Protein AF-Q50FW0-F1 (afdb_monomer_lite)

Foldseek 3Di:
DQQAAQEAQAQWFPVFSLLQQLQSQVCCVVQPHSLRAAYEYQLAWADDPPDTDGPVRQDDPPDGNPTGPSHDPLQWADPVLCVRHYDYPPVPGHPCLLVDPPRDDPPQEDELVVVWADAEPVVVNVSSVSGRYYHTTNDQVCRRYPPPDDSVVSVVSSVVSVVVGHTDPVVVVVVVVVVVVVVPDDDDDDDDDDPPND

Secondary structure (DSSP, 8-state):
----EEEE---S-HHHHHHHHHHHHHHHHHHS-GGGEEE----SEEEETTEEEETTB-EETTEE--------GGGTB-HHHHHHHB---TT---GGGGT-TT----TTEEEHHHH-SSEEHHHHHHHHHH-SEEEE-SS-HHHHEETS--HHHHHHHHHHHHTT--B-HHHHHHHHHHHHHHHTS-S-------TT--

Sequence (198 aa):
MKEKLFISVRDDGVATRLLSILNAMYLADKFYDIRNMRFFWNDEIVLFGNYYINNNSRKFENCNIIGQSVGKVESIFSSNFIKKHYLENKYLYTTNMAYDKNASYPSHTLDLLRMGFNKNYAYLLEQVLNNKYIYVHQHDLSLQFHGIESNNQYKNKLKEMWSYIDFNQCLKQQILNANQKSNNLDKFIIVHVRSGDI

Structure (mmCIF, N/CA/C/O backbone):
data_AF-Q50FW0-F1
#
_entry.id   AF-Q50FW0-F1
#
loop_
_atom_site.group_PDB
_atom_site.id
_atom_site.type_symbol
_atom_site.label_atom_id
_atom_site.label_alt_id
_atom_site.label_comp_id
_atom_site.label_asym_id
_atom_site.label_entity_id
_atom_site.label_seq_id
_atom_site.pdbx_PDB_ins_code
_atom_site.Cartn_x
_atom_site.Cartn_y
_atom_site.Cartn_z
_atom_site.occupancy
_atom_site.B_iso_or_equiv
_atom_site.auth_seq_id
_atom_site.auth_comp_id
_atom_site.auth_asym_id
_atom_site.auth_atom_id
_atom_site.pdbx_PDB_model_num
ATOM 1 N N . MET A 1 1 ? 24.217 3.079 -0.406 1.00 42.88 1 MET A N 1
ATOM 2 C CA . MET A 1 1 ? 23.284 2.239 -1.194 1.00 42.88 1 MET A CA 1
ATOM 3 C C . MET A 1 1 ? 22.354 3.150 -1.977 1.00 42.88 1 MET A C 1
ATOM 5 O O . MET A 1 1 ? 21.930 4.153 -1.418 1.00 42.88 1 MET A O 1
ATOM 9 N N . LYS A 1 2 ? 22.071 2.851 -3.253 1.00 51.53 2 LYS A N 1
ATOM 10 C CA . LYS A 1 2 ? 21.064 3.596 -4.029 1.00 51.53 2 LYS A CA 1
ATOM 11 C C . LYS A 1 2 ? 19.692 3.395 -3.367 1.00 51.53 2 LYS A C 1
ATOM 13 O O . LYS A 1 2 ? 19.337 2.266 -3.052 1.00 51.53 2 LYS A O 1
ATOM 18 N N . GLU A 1 3 ? 18.960 4.478 -3.125 1.00 83.00 3 GLU A N 1
ATOM 19 C CA . GLU A 1 3 ? 17.647 4.462 -2.463 1.00 83.00 3 GLU A CA 1
ATOM 20 C C . GLU A 1 3 ? 16.639 3.623 -3.271 1.00 83.00 3 GLU A C 1
ATOM 22 O O . GLU A 1 3 ? 16.257 4.032 -4.364 1.00 83.00 3 GLU A O 1
ATOM 27 N N . LYS A 1 4 ? 16.244 2.443 -2.772 1.00 93.88 4 LYS A N 1
ATOM 28 C CA . LYS A 1 4 ? 15.176 1.607 -3.350 1.00 93.88 4 LYS A CA 1
ATOM 29 C C . LYS A 1 4 ? 13.861 1.947 -2.659 1.00 93.88 4 LYS A C 1
ATOM 31 O O . LYS A 1 4 ? 13.832 1.941 -1.434 1.00 93.88 4 LYS A O 1
ATOM 36 N N . LEU A 1 5 ? 12.801 2.245 -3.401 1.00 96.00 5 LEU A N 1
ATOM 37 C CA . LEU A 1 5 ? 11.508 2.634 -2.832 1.00 96.00 5 LEU A CA 1
ATOM 38 C C . LEU A 1 5 ? 10.402 1.693 -3.293 1.00 96.00 5 LEU A C 1
ATOM 40 O O . LEU A 1 5 ? 10.326 1.355 -4.473 1.00 96.00 5 LEU A O 1
ATOM 44 N N . PHE A 1 6 ? 9.520 1.339 -2.363 1.00 97.69 6 PHE A N 1
ATOM 45 C CA . PHE A 1 6 ? 8.299 0.583 -2.629 1.00 97.69 6 PHE A CA 1
ATOM 46 C C . PHE A 1 6 ? 7.130 1.540 -2.457 1.00 97.69 6 PHE A C 1
ATOM 48 O O . PHE A 1 6 ? 6.880 2.024 -1.355 1.00 97.69 6 PHE A O 1
ATOM 55 N N . ILE A 1 7 ? 6.478 1.884 -3.558 1.00 96.31 7 ILE A N 1
ATOM 56 C CA . ILE A 1 7 ? 5.570 3.020 -3.640 1.00 96.31 7 ILE A CA 1
ATOM 57 C C . ILE A 1 7 ? 4.169 2.486 -3.902 1.00 96.31 7 ILE A C 1
ATOM 59 O O . ILE A 1 7 ? 3.924 1.873 -4.935 1.00 96.31 7 ILE A O 1
ATOM 63 N N . SER A 1 8 ? 3.245 2.719 -2.977 1.00 95.38 8 SER A N 1
ATOM 64 C CA . SER A 1 8 ? 1.821 2.504 -3.234 1.00 95.38 8 SER A CA 1
ATOM 65 C C . SER A 1 8 ? 1.313 3.567 -4.202 1.00 95.38 8 SER A C 1
ATOM 67 O O . SER A 1 8 ? 1.436 4.760 -3.911 1.00 95.38 8 SER A O 1
ATOM 69 N N . VAL A 1 9 ? 0.722 3.142 -5.320 1.00 91.44 9 VAL A N 1
ATOM 70 C CA . VAL A 1 9 ? 0.364 4.047 -6.425 1.00 91.44 9 VAL A CA 1
ATOM 71 C C . VAL A 1 9 ? -1.128 4.065 -6.788 1.00 91.44 9 VAL A C 1
ATOM 73 O O . VAL A 1 9 ? -1.509 4.501 -7.867 1.00 91.44 9 VAL A O 1
ATOM 76 N N . ARG A 1 10 ? -2.006 3.628 -5.882 1.00 87.06 10 ARG A N 1
ATOM 77 C CA . ARG A 1 10 ? -3.462 3.662 -6.099 1.00 87.06 10 ARG A CA 1
ATOM 78 C C . ARG A 1 10 ? -4.078 5.034 -5.847 1.00 87.06 10 ARG A C 1
ATOM 80 O O . ARG A 1 10 ? -3.763 5.692 -4.859 1.00 87.06 10 ARG A O 1
ATOM 87 N N . ASP A 1 11 ? -5.031 5.401 -6.697 1.00 80.19 11 ASP A N 1
ATOM 88 C CA . ASP A 1 11 ? -5.805 6.646 -6.624 1.00 80.19 11 ASP A CA 1
ATOM 89 C C . ASP A 1 11 ? -7.330 6.425 -6.541 1.00 80.19 11 ASP A C 1
ATOM 91 O O . ASP A 1 11 ? -8.083 7.390 -6.518 1.00 80.19 11 ASP A O 1
ATOM 95 N N . ASP A 1 12 ? -7.819 5.193 -6.390 1.00 74.06 12 ASP A N 1
ATOM 96 C CA . ASP A 1 12 ? -9.250 4.886 -6.257 1.00 74.06 12 ASP A CA 1
ATOM 97 C C . ASP A 1 12 ? -9.747 4.968 -4.792 1.00 74.06 12 ASP A C 1
ATOM 99 O O . ASP A 1 12 ? -9.368 5.884 -4.063 1.00 74.06 12 ASP A O 1
ATOM 103 N N . GLY A 1 13 ? -10.653 4.098 -4.332 1.00 78.62 13 GLY A N 1
ATOM 104 C CA . GLY A 1 13 ? -11.241 4.202 -2.984 1.00 78.62 13 GLY A CA 1
ATOM 105 C C . GLY A 1 13 ? -10.235 4.029 -1.828 1.00 78.62 13 GLY A C 1
ATOM 106 O O . GLY A 1 13 ? -9.209 3.373 -1.968 1.00 78.62 13 GLY A O 1
ATOM 107 N N . VAL A 1 14 ? -10.538 4.553 -0.628 1.00 84.31 14 VAL A N 1
ATOM 108 C CA . VAL A 1 14 ? -9.651 4.434 0.557 1.00 84.31 14 VAL A CA 1
ATOM 109 C C . VAL A 1 14 ? -9.250 2.980 0.821 1.00 84.31 14 VAL A C 1
ATOM 111 O O . VAL A 1 14 ? -8.092 2.720 1.131 1.00 84.31 14 VAL A O 1
ATOM 114 N N . ALA A 1 15 ? -10.169 2.022 0.681 1.00 85.25 15 ALA A N 1
ATOM 115 C CA . ALA A 1 15 ? -9.882 0.616 0.966 1.00 85.25 15 ALA A CA 1
ATOM 116 C C . ALA A 1 15 ? -8.780 0.038 0.061 1.00 85.25 15 ALA A C 1
ATOM 118 O O . ALA A 1 15 ? -7.868 -0.629 0.543 1.00 85.25 15 ALA A O 1
ATOM 119 N N . THR A 1 16 ? -8.839 0.306 -1.242 1.00 87.12 16 THR A N 1
ATOM 120 C CA . THR A 1 16 ? -7.843 -0.166 -2.214 1.00 87.12 16 THR A CA 1
ATOM 121 C C . THR A 1 16 ? -6.525 0.587 -2.066 1.00 87.12 16 THR A C 1
ATOM 123 O O . THR A 1 16 ? -5.467 -0.039 -2.129 1.00 87.12 16 THR A O 1
ATOM 126 N N . ARG A 1 17 ? -6.566 1.893 -1.764 1.00 90.00 17 ARG A N 1
ATOM 127 C CA . ARG A 1 17 ? -5.370 2.672 -1.401 1.00 90.00 17 ARG A CA 1
ATOM 128 C C . ARG A 1 17 ? -4.666 2.089 -0.174 1.00 90.00 17 ARG A C 1
ATOM 130 O O . ARG A 1 17 ? -3.458 1.878 -0.208 1.00 90.00 17 ARG A O 1
ATOM 137 N N . LEU A 1 18 ? -5.409 1.768 0.887 1.00 94.06 18 LEU A N 1
ATOM 138 C CA . LEU A 1 18 ? -4.848 1.173 2.104 1.00 94.06 18 LEU A CA 1
ATOM 139 C C . LEU A 1 18 ? -4.294 -0.236 1.861 1.00 94.06 18 LEU A C 1
ATOM 141 O O . LEU A 1 18 ? -3.204 -0.535 2.338 1.00 94.06 18 LEU A O 1
ATOM 145 N N . LEU A 1 19 ? -4.980 -1.080 1.083 1.00 94.75 19 LEU A N 1
ATOM 146 C CA . LEU A 1 19 ? -4.444 -2.390 0.683 1.00 94.75 19 LEU A CA 1
ATOM 147 C C . LEU A 1 19 ? -3.134 -2.256 -0.103 1.00 94.75 19 LEU A C 1
ATOM 149 O O . LEU A 1 19 ? -2.178 -2.981 0.152 1.00 94.75 19 LEU A O 1
ATOM 153 N N . SER A 1 20 ? -3.063 -1.290 -1.015 1.00 95.75 20 SER A N 1
ATOM 154 C CA . SER A 1 20 ? -1.843 -0.982 -1.760 1.00 95.75 20 SER A CA 1
ATOM 155 C C . SER A 1 20 ? -0.702 -0.502 -0.848 1.00 95.75 20 SER A C 1
ATOM 157 O O . SER A 1 20 ? 0.440 -0.929 -1.017 1.00 95.75 20 SER A O 1
ATOM 159 N N . ILE A 1 21 ? -0.996 0.314 0.173 1.00 97.56 21 ILE A N 1
ATOM 160 C CA . ILE A 1 21 ? -0.019 0.716 1.202 1.00 97.56 21 ILE A CA 1
ATOM 161 C C . ILE A 1 21 ? 0.485 -0.501 1.983 1.00 97.56 21 ILE A C 1
ATOM 163 O O . ILE A 1 21 ? 1.693 -0.646 2.157 1.00 97.56 21 ILE A O 1
ATOM 167 N N . LEU A 1 22 ? -0.408 -1.397 2.410 1.00 98.25 22 LEU A N 1
ATOM 168 C CA . LEU A 1 22 ? -0.030 -2.629 3.108 1.00 98.25 22 LEU A CA 1
ATOM 169 C C . LEU A 1 22 ? 0.870 -3.519 2.244 1.00 98.25 22 LEU A C 1
ATOM 171 O O . LEU A 1 22 ? 1.860 -4.056 2.736 1.00 98.25 22 LEU A O 1
ATOM 175 N N . ASN A 1 23 ? 0.582 -3.619 0.949 1.00 97.94 23 ASN A N 1
ATOM 176 C CA . ASN A 1 23 ? 1.429 -4.338 0.002 1.00 97.94 23 ASN A CA 1
ATOM 177 C C . ASN A 1 23 ? 2.803 -3.688 -0.161 1.00 97.94 23 ASN A C 1
ATOM 179 O O . ASN A 1 23 ? 3.813 -4.390 -0.203 1.00 97.94 23 ASN A O 1
ATOM 183 N N . ALA A 1 24 ? 2.864 -2.357 -0.222 1.00 98.31 24 ALA A N 1
ATOM 184 C CA . ALA A 1 24 ? 4.128 -1.637 -0.297 1.00 98.31 24 ALA A CA 1
ATOM 185 C C . ALA A 1 24 ? 4.957 -1.818 0.984 1.00 98.31 24 ALA A C 1
ATOM 187 O O . ALA A 1 24 ? 6.162 -2.039 0.892 1.00 98.31 24 ALA A O 1
ATOM 188 N N . MET A 1 25 ? 4.321 -1.795 2.163 1.00 98.50 25 MET A N 1
ATOM 189 C CA . MET A 1 25 ? 4.967 -2.117 3.443 1.00 98.50 25 MET A CA 1
ATOM 190 C C . MET A 1 25 ? 5.507 -3.546 3.446 1.00 98.50 25 MET A C 1
ATOM 192 O O . MET A 1 25 ? 6.672 -3.749 3.766 1.00 98.50 25 MET A O 1
ATOM 196 N N . TYR A 1 26 ? 4.683 -4.515 3.041 1.00 98.12 26 TYR A N 1
ATOM 197 C CA . TYR A 1 26 ? 5.056 -5.926 2.983 1.00 98.12 26 TYR A CA 1
ATOM 198 C C . TYR A 1 26 ? 6.274 -6.166 2.083 1.00 98.12 26 TYR A C 1
ATOM 200 O O . TYR A 1 26 ? 7.231 -6.812 2.497 1.00 98.12 26 TYR A O 1
ATOM 208 N N . LEU A 1 27 ? 6.270 -5.625 0.862 1.00 97.81 27 LEU A N 1
ATOM 209 C CA . LEU A 1 27 ? 7.390 -5.793 -0.066 1.00 97.81 27 LEU A CA 1
ATOM 210 C C . LEU A 1 27 ? 8.648 -5.059 0.415 1.00 97.81 27 LEU A C 1
ATOM 212 O O . LEU A 1 27 ? 9.748 -5.588 0.263 1.00 97.81 27 LEU A O 1
ATOM 216 N N . ALA A 1 28 ? 8.491 -3.875 1.015 1.00 97.38 28 ALA A N 1
ATOM 217 C CA . ALA A 1 28 ? 9.603 -3.139 1.602 1.00 97.38 28 ALA A CA 1
ATOM 218 C C . ALA A 1 28 ? 10.256 -3.925 2.743 1.00 97.38 28 ALA A C 1
ATOM 220 O O . ALA A 1 28 ? 11.471 -4.083 2.731 1.00 97.38 28 ALA A O 1
ATOM 221 N N . ASP A 1 29 ? 9.463 -4.460 3.671 1.00 96.19 29 ASP A N 1
ATOM 222 C CA . ASP A 1 29 ? 9.930 -5.305 4.775 1.00 96.19 29 ASP A CA 1
ATOM 223 C C . ASP A 1 29 ? 10.600 -6.593 4.268 1.00 96.19 29 ASP A C 1
ATOM 225 O O . ASP A 1 29 ? 11.695 -6.942 4.701 1.00 96.19 29 ASP A O 1
ATOM 229 N N . LYS A 1 30 ? 9.995 -7.259 3.275 1.00 95.50 30 LYS A N 1
ATOM 230 C CA . LYS A 1 30 ? 10.490 -8.536 2.738 1.00 95.50 30 LYS A CA 1
ATOM 231 C C . LYS A 1 30 ? 11.817 -8.413 1.988 1.00 95.50 30 LYS A C 1
ATOM 233 O O . LYS A 1 30 ? 12.654 -9.307 2.080 1.00 95.50 30 LYS A O 1
ATOM 238 N N . PHE A 1 31 ? 11.985 -7.360 1.190 1.00 95.44 31 PHE A N 1
ATOM 239 C CA . PHE A 1 31 ? 13.126 -7.231 0.277 1.00 95.44 31 PHE A CA 1
ATOM 240 C C . PHE A 1 31 ? 14.157 -6.190 0.712 1.00 95.44 31 PHE A C 1
ATOM 242 O O . PHE A 1 31 ? 15.228 -6.115 0.103 1.00 95.44 31 PHE A O 1
ATOM 249 N N . TYR A 1 32 ? 13.840 -5.342 1.692 1.00 94.25 32 TYR A N 1
ATOM 250 C CA . TYR A 1 32 ? 14.720 -4.252 2.091 1.00 94.25 32 TYR A CA 1
ATOM 251 C C . TYR A 1 32 ? 14.504 -3.819 3.551 1.00 94.25 32 TYR A C 1
ATOM 253 O O . TYR A 1 32 ? 15.040 -4.436 4.463 1.00 94.25 32 TYR A O 1
ATOM 261 N N . ASP A 1 33 ? 13.756 -2.741 3.774 1.00 93.62 33 ASP A N 1
ATOM 262 C CA . ASP A 1 33 ? 13.411 -2.196 5.080 1.00 93.62 33 ASP A CA 1
ATOM 263 C C . ASP A 1 33 ? 12.050 -1.503 4.959 1.00 93.62 33 ASP A C 1
ATOM 265 O O . ASP A 1 33 ? 11.823 -0.752 4.007 1.00 93.62 33 ASP A O 1
ATOM 269 N N . ILE A 1 34 ? 11.146 -1.704 5.920 1.00 93.88 34 ILE A N 1
ATOM 270 C CA . ILE A 1 34 ? 9.809 -1.088 5.916 1.00 93.88 34 ILE A CA 1
ATOM 271 C C . ILE A 1 34 ? 9.853 0.449 5.791 1.00 93.88 34 ILE A C 1
ATOM 273 O O . ILE A 1 34 ? 8.946 1.065 5.225 1.00 93.88 34 ILE A O 1
ATOM 277 N N . ARG A 1 35 ? 10.937 1.096 6.245 1.00 93.62 35 ARG A N 1
ATOM 278 C CA . ARG A 1 35 ? 11.172 2.547 6.118 1.00 93.62 35 ARG A CA 1
ATOM 279 C C . ARG A 1 35 ? 11.352 3.002 4.674 1.00 93.62 35 ARG A C 1
ATOM 281 O O . ARG A 1 35 ? 11.315 4.206 4.426 1.00 93.62 35 ARG A O 1
ATOM 288 N N . ASN A 1 36 ? 11.518 2.087 3.726 1.00 96.25 36 ASN A N 1
ATOM 289 C CA . ASN A 1 36 ? 11.589 2.364 2.292 1.00 96.25 36 ASN A CA 1
ATOM 290 C C . ASN A 1 36 ? 10.215 2.353 1.612 1.00 96.25 36 ASN A C 1
ATOM 292 O O . ASN A 1 36 ? 10.118 2.649 0.418 1.00 96.25 36 ASN A O 1
ATOM 296 N N . MET A 1 37 ? 9.150 2.056 2.360 1.00 96.94 37 MET A N 1
ATOM 297 C CA . MET A 1 37 ? 7.788 2.229 1.880 1.00 96.94 37 MET A CA 1
ATOM 298 C C . MET A 1 37 ? 7.456 3.716 1.734 1.00 96.94 37 MET A C 1
ATOM 300 O O . MET A 1 37 ? 7.718 4.534 2.629 1.00 96.94 37 MET A O 1
ATOM 304 N N . ARG A 1 38 ? 6.849 4.054 0.601 1.00 96.50 38 ARG A N 1
ATOM 305 C CA . ARG A 1 38 ? 6.243 5.350 0.314 1.00 96.50 38 ARG A CA 1
ATOM 306 C C . ARG A 1 38 ? 4.844 5.165 -0.261 1.00 96.50 38 ARG A C 1
ATOM 308 O O . ARG A 1 38 ? 4.482 4.079 -0.713 1.00 96.50 38 ARG A O 1
ATOM 315 N N . PHE A 1 39 ? 4.064 6.234 -0.300 1.00 95.25 39 PHE A N 1
ATOM 316 C CA . PHE A 1 39 ? 2.783 6.229 -0.994 1.00 95.25 39 PHE A CA 1
ATOM 317 C C . PHE A 1 39 ? 2.503 7.569 -1.661 1.00 95.25 39 PHE A C 1
ATOM 319 O O . PHE A 1 39 ? 2.859 8.625 -1.133 1.00 95.25 39 PHE A O 1
ATOM 326 N N . PHE A 1 40 ? 1.844 7.503 -2.813 1.00 92.50 40 PHE A N 1
ATOM 327 C CA . PHE A 1 40 ? 1.172 8.647 -3.409 1.00 92.50 40 PHE A CA 1
ATOM 328 C C . PHE A 1 40 ? -0.248 8.750 -2.862 1.00 92.50 40 PHE A C 1
ATOM 330 O O . PHE A 1 40 ? -0.874 7.746 -2.512 1.00 92.50 40 PHE A O 1
ATOM 337 N N . TRP A 1 41 ? -0.758 9.974 -2.788 1.00 88.88 41 TRP A N 1
ATOM 338 C CA . TRP A 1 41 ? -2.128 10.238 -2.378 1.00 88.88 41 TRP A CA 1
ATOM 339 C C . TRP A 1 41 ? -2.693 11.398 -3.187 1.00 88.88 41 TRP A C 1
ATOM 341 O O . TRP A 1 41 ? -2.520 12.556 -2.827 1.00 88.88 41 TRP A O 1
ATOM 351 N N . ASN A 1 42 ? -3.363 11.076 -4.292 1.00 82.50 42 ASN A N 1
ATOM 352 C CA . ASN A 1 42 ? -4.046 12.076 -5.106 1.00 82.50 42 ASN A CA 1
ATOM 353 C C . ASN A 1 42 ? -5.356 12.466 -4.403 1.00 82.50 42 ASN A C 1
ATOM 355 O O . ASN A 1 42 ? -6.255 11.628 -4.240 1.00 82.50 42 ASN A O 1
ATOM 359 N N . ASP A 1 43 ? -5.444 13.711 -3.944 1.00 78.00 43 ASP A N 1
ATOM 360 C CA . ASP A 1 43 ? -6.593 14.275 -3.226 1.00 78.00 43 ASP A CA 1
ATOM 361 C C . ASP A 1 43 ? -7.440 15.232 -4.079 1.00 78.00 43 ASP A C 1
ATOM 363 O O . ASP A 1 43 ? -8.551 15.580 -3.680 1.00 78.00 43 ASP A O 1
ATOM 367 N N . GLU A 1 44 ? -6.964 15.601 -5.269 1.00 70.50 44 GLU A N 1
ATOM 368 C CA . GLU A 1 44 ? -7.678 16.507 -6.170 1.00 70.50 44 GLU A CA 1
ATOM 369 C C . GLU A 1 44 ? -8.455 15.775 -7.265 1.00 70.50 44 GLU A C 1
ATOM 371 O O . GLU A 1 44 ? -9.659 15.987 -7.403 1.00 70.50 44 GLU A O 1
ATOM 376 N N . ILE A 1 45 ? -7.785 14.934 -8.061 1.00 68.25 45 ILE A N 1
ATOM 377 C CA . ILE A 1 45 ? -8.345 14.350 -9.287 1.00 68.25 45 ILE A CA 1
ATOM 378 C C . ILE A 1 45 ? -7.979 12.869 -9.387 1.00 68.25 45 ILE A C 1
ATOM 380 O O . ILE A 1 45 ? -6.821 12.486 -9.213 1.00 68.25 45 ILE A O 1
ATOM 384 N N . VAL A 1 46 ? -8.968 12.049 -9.740 1.00 68.19 46 VAL A N 1
ATOM 385 C CA . VAL A 1 46 ? -8.784 10.667 -10.191 1.00 68.19 46 VAL A CA 1
ATOM 386 C C . VAL A 1 46 ? -9.220 10.593 -11.645 1.00 68.19 46 VAL A C 1
ATOM 388 O O . VAL A 1 46 ? -10.335 10.993 -11.991 1.00 68.19 46 VAL A O 1
ATOM 391 N N . LEU A 1 47 ? -8.328 10.102 -12.500 1.00 65.06 47 LEU A N 1
ATOM 392 C CA . LEU A 1 47 ? -8.643 9.860 -13.902 1.00 65.06 47 LEU A CA 1
ATOM 393 C C . LEU A 1 47 ? -9.232 8.457 -14.040 1.00 65.06 47 LEU A C 1
ATOM 395 O O . LEU A 1 47 ? -8.764 7.527 -13.386 1.00 65.06 47 LEU A O 1
ATOM 399 N N . PHE A 1 48 ? -10.196 8.266 -14.934 1.00 61.69 48 PHE A N 1
ATOM 400 C CA . PHE A 1 48 ? -10.592 6.945 -15.434 1.00 61.69 48 PHE A CA 1
ATOM 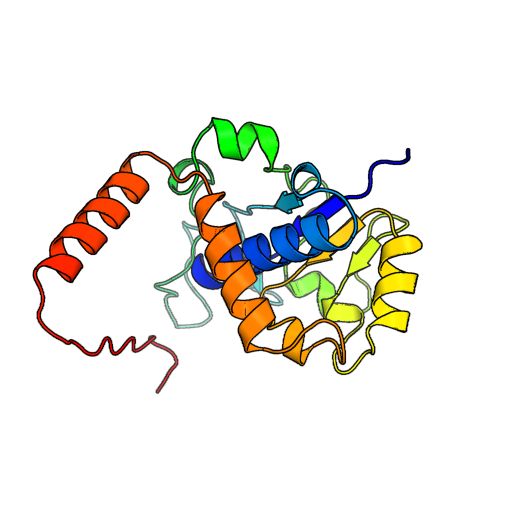401 C C . PHE A 1 48 ? -10.890 7.065 -16.928 1.00 61.69 48 PHE A C 1
ATOM 403 O O . PHE A 1 48 ? -11.927 7.596 -17.309 1.00 61.69 48 PHE A O 1
ATOM 410 N N . GLY A 1 49 ? -9.959 6.658 -17.795 1.00 62.97 49 GLY A N 1
ATOM 411 C CA . GLY A 1 49 ? -10.058 6.952 -19.232 1.00 62.97 49 GLY A CA 1
ATOM 412 C C . GLY A 1 49 ? -10.112 8.465 -19.501 1.00 62.97 49 GLY A C 1
ATOM 413 O O . GLY A 1 49 ? -9.238 9.196 -19.045 1.00 62.97 49 GLY A O 1
ATOM 414 N N . ASN A 1 50 ? -11.154 8.932 -20.199 1.00 57.72 50 ASN A N 1
ATOM 415 C CA . ASN A 1 50 ? -11.385 10.360 -20.487 1.00 57.72 50 ASN A CA 1
ATOM 416 C C . ASN A 1 50 ? -12.109 11.116 -19.354 1.00 57.72 50 ASN A C 1
ATOM 418 O O . ASN A 1 50 ? -12.412 12.301 -19.501 1.00 57.72 50 ASN A O 1
ATOM 422 N N . TYR A 1 51 ? -12.442 10.446 -18.249 1.00 58.81 51 TYR A N 1
ATOM 423 C CA . TYR A 1 51 ? -13.217 11.041 -17.165 1.00 58.81 51 TYR A CA 1
ATOM 424 C C . TYR A 1 51 ? -12.298 11.603 -16.081 1.00 58.81 51 TYR A C 1
ATOM 426 O O . TYR A 1 51 ? -11.396 10.918 -15.595 1.00 58.81 51 TYR A O 1
ATOM 434 N N . TYR A 1 52 ? -12.577 12.844 -15.683 1.00 64.50 52 TYR A N 1
ATOM 435 C CA . TYR A 1 52 ? -11.926 13.548 -14.582 1.00 64.50 52 TYR A CA 1
ATOM 436 C C . TYR A 1 52 ? -12.908 13.625 -13.427 1.00 64.50 52 TYR A C 1
ATOM 438 O O . TYR A 1 52 ? -13.970 14.238 -13.554 1.00 64.50 52 TYR A O 1
ATOM 446 N N . ILE A 1 53 ? -12.561 13.008 -12.305 1.00 62.75 53 ILE A N 1
ATOM 447 C CA . ILE A 1 53 ? -13.444 12.962 -11.147 1.00 62.75 53 ILE A CA 1
ATOM 448 C C . ILE A 1 53 ? -12.725 13.649 -9.992 1.00 62.75 53 ILE A C 1
ATOM 450 O O . ILE A 1 53 ? -11.583 13.321 -9.674 1.00 62.75 53 ILE A O 1
ATOM 454 N N . ASN A 1 54 ? -13.376 14.657 -9.415 1.00 65.25 54 ASN A N 1
ATOM 455 C CA . ASN A 1 54 ? -12.846 15.453 -8.311 1.00 65.25 54 ASN A CA 1
ATOM 456 C C . ASN A 1 54 ? -13.939 15.725 -7.269 1.00 65.25 54 ASN A C 1
ATOM 458 O O . ASN A 1 54 ? -15.110 15.391 -7.468 1.00 65.25 54 ASN A O 1
ATOM 462 N N . ASN A 1 55 ? -13.576 16.359 -6.152 1.00 62.69 55 ASN A N 1
ATOM 463 C CA . ASN A 1 55 ? -14.529 16.676 -5.081 1.00 62.69 55 ASN A CA 1
ATOM 464 C C . ASN A 1 55 ? -15.750 17.489 -5.542 1.00 62.69 55 ASN A C 1
ATOM 466 O O . ASN A 1 55 ? -16.827 17.328 -4.967 1.00 62.69 55 ASN A O 1
ATOM 470 N N . ASN A 1 56 ? -15.585 18.316 -6.578 1.00 61.97 56 ASN A N 1
ATOM 471 C CA . ASN A 1 56 ? -16.595 19.238 -7.097 1.00 61.97 56 ASN A CA 1
ATOM 472 C C . ASN A 1 56 ? -17.417 18.641 -8.256 1.00 61.97 56 ASN A C 1
ATOM 474 O O . ASN A 1 56 ? -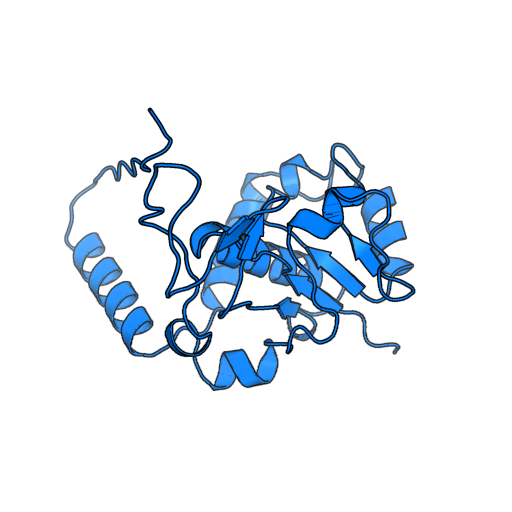18.519 19.105 -8.535 1.00 61.97 56 ASN A O 1
ATOM 478 N N . SER A 1 57 ? -16.903 17.607 -8.924 1.00 63.53 57 SER A N 1
ATOM 479 C CA . SER A 1 57 ? -17.509 16.931 -10.068 1.00 63.53 57 SER A CA 1
ATOM 480 C C . SER A 1 57 ? -17.437 15.427 -9.853 1.00 63.53 57 SER A C 1
ATOM 482 O O . SER A 1 57 ? -16.471 14.760 -10.220 1.00 63.53 57 SER A O 1
ATOM 484 N N . ARG A 1 58 ? -18.501 14.900 -9.247 1.00 64.19 58 ARG A N 1
ATOM 485 C CA . ARG A 1 58 ? -18.704 13.465 -9.012 1.00 64.19 58 ARG A CA 1
ATOM 486 C C . ARG A 1 58 ? -19.542 12.813 -10.110 1.00 64.19 58 ARG A C 1
ATOM 488 O O . ARG A 1 58 ? -20.136 11.771 -9.874 1.00 64.19 58 ARG A O 1
ATOM 495 N N . LYS A 1 59 ? -19.668 13.438 -11.280 1.00 62.59 59 LYS A N 1
ATOM 496 C CA . LYS A 1 59 ? -20.506 12.913 -12.359 1.00 62.59 59 LYS A CA 1
ATOM 497 C C . LYS A 1 59 ? -19.695 11.979 -13.246 1.00 62.59 59 LYS A C 1
ATOM 499 O O . LYS A 1 59 ? -18.656 12.368 -13.768 1.00 62.59 59 LYS A O 1
ATOM 504 N N . PHE A 1 60 ? -20.199 10.770 -13.427 1.00 64.56 60 PHE A N 1
ATOM 505 C CA . PHE A 1 60 ? -19.756 9.846 -14.459 1.00 64.56 60 PHE A CA 1
ATOM 506 C C . PHE A 1 60 ? -20.972 9.528 -15.314 1.00 64.56 60 PHE A C 1
ATOM 508 O O . PHE A 1 60 ? -21.936 8.941 -14.825 1.00 64.56 60 PHE A O 1
ATOM 515 N N . GLU A 1 61 ? -20.949 9.996 -16.561 1.00 70.56 61 GLU A N 1
ATOM 516 C CA . GLU A 1 61 ? -22.112 9.970 -17.451 1.00 70.56 61 GLU A CA 1
ATOM 517 C C . GLU A 1 61 ? -23.354 10.587 -16.770 1.00 70.56 61 GLU A C 1
ATOM 519 O O . GLU A 1 61 ? -23.314 11.742 -16.343 1.00 70.56 61 GLU A O 1
ATOM 524 N N . ASN A 1 62 ? -24.436 9.816 -16.628 1.00 71.69 62 ASN A N 1
ATOM 525 C CA . ASN A 1 62 ? -25.684 10.229 -15.980 1.00 71.69 62 ASN A CA 1
ATOM 526 C C . ASN A 1 62 ? -25.751 9.852 -14.487 1.00 71.69 62 ASN A C 1
ATOM 528 O O . ASN A 1 62 ? -26.800 9.999 -13.859 1.00 71.69 62 ASN A O 1
ATOM 532 N N . CYS A 1 63 ? -24.649 9.370 -13.906 1.00 60.94 63 CYS A N 1
ATOM 533 C CA . CYS A 1 63 ? -24.581 8.881 -12.533 1.00 60.94 63 CYS A CA 1
ATOM 534 C C . CYS A 1 63 ? -23.758 9.812 -11.636 1.00 60.94 63 CYS A C 1
ATOM 536 O O . CYS A 1 63 ? -22.718 10.343 -12.030 1.00 60.94 63 CYS A O 1
ATOM 538 N N . ASN A 1 64 ? -24.191 9.956 -10.382 1.00 64.69 64 ASN A N 1
ATOM 539 C CA . ASN A 1 64 ? -23.375 10.555 -9.329 1.00 64.69 64 ASN A CA 1
ATOM 540 C C . ASN A 1 64 ? -22.554 9.460 -8.640 1.00 64.69 64 ASN A C 1
ATOM 542 O O . ASN A 1 64 ? -23.105 8.505 -8.097 1.00 64.69 64 ASN A O 1
ATOM 546 N N . ILE A 1 65 ? -21.239 9.622 -8.605 1.00 63.38 65 ILE A N 1
ATOM 547 C CA . ILE A 1 65 ? -20.318 8.765 -7.869 1.00 63.38 65 ILE A CA 1
ATOM 548 C C . ILE A 1 65 ? -20.330 9.192 -6.400 1.00 63.38 65 ILE A C 1
ATOM 550 O O . ILE A 1 65 ? -19.802 10.235 -6.020 1.00 63.38 65 ILE A O 1
ATOM 554 N N . ILE A 1 66 ? -20.934 8.365 -5.550 1.00 52.09 66 ILE A N 1
ATOM 555 C C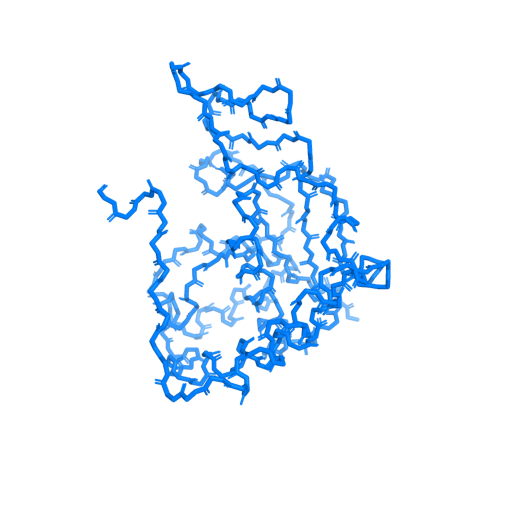A . ILE A 1 66 ? -21.177 8.688 -4.132 1.00 52.09 66 ILE A CA 1
ATOM 556 C C . ILE A 1 66 ? -20.019 8.226 -3.218 1.00 52.09 66 ILE A C 1
ATOM 558 O O . ILE A 1 66 ? -20.072 8.392 -2.006 1.00 52.09 66 ILE A O 1
ATOM 562 N N . GLY A 1 67 ? -18.930 7.686 -3.775 1.00 53.25 67 GLY A N 1
ATOM 563 C CA . GLY A 1 67 ? -17.899 6.998 -2.990 1.00 53.25 67 GLY A CA 1
ATOM 564 C C . GLY A 1 67 ? -16.481 7.136 -3.528 1.00 53.25 67 GLY A C 1
ATOM 565 O O . GLY A 1 67 ? -15.800 6.127 -3.686 1.00 53.25 67 GLY A O 1
ATOM 566 N N . GLN A 1 68 ? -16.020 8.358 -3.802 1.00 59.16 68 GLN A N 1
ATOM 567 C CA . GLN A 1 68 ? -14.601 8.584 -4.081 1.00 59.16 68 GLN A CA 1
ATOM 568 C C . GLN A 1 68 ? -13.865 9.198 -2.905 1.00 59.16 68 GLN A C 1
ATOM 570 O O . GLN A 1 68 ? -14.297 10.169 -2.288 1.00 59.16 68 GLN A O 1
ATOM 575 N N . SER A 1 69 ? -12.708 8.615 -2.621 1.00 58.19 69 SER A N 1
ATOM 576 C CA . SER A 1 69 ? -11.816 9.019 -1.545 1.00 58.19 69 SER A CA 1
ATOM 577 C C . SER A 1 69 ? -10.811 10.076 -1.997 1.00 58.19 69 SER A C 1
ATOM 579 O O . SER A 1 69 ? -9.616 9.958 -1.747 1.00 58.19 69 SER A O 1
ATOM 581 N N . VAL A 1 70 ? -11.311 11.129 -2.641 1.00 67.44 70 VAL A N 1
ATOM 582 C CA . VAL A 1 70 ? -10.565 12.352 -2.986 1.00 67.44 70 VAL A CA 1
ATOM 583 C C . VAL A 1 70 ? -10.473 13.286 -1.770 1.00 67.44 70 VAL A C 1
ATOM 585 O O . VAL A 1 70 ? -10.817 14.455 -1.818 1.00 67.44 70 VAL A O 1
ATOM 588 N N . GLY A 1 71 ? -10.086 12.750 -0.614 1.00 76.06 71 GLY A N 1
ATOM 589 C CA . GLY A 1 71 ? -9.876 13.536 0.605 1.00 76.06 71 GLY A CA 1
ATOM 590 C C . GLY A 1 71 ? -8.406 13.890 0.778 1.00 76.06 71 GLY A C 1
ATOM 591 O O . GLY A 1 71 ? -7.546 13.133 0.335 1.00 76.06 71 GLY A O 1
ATOM 592 N N . LYS A 1 72 ? -8.114 14.989 1.477 1.00 86.75 72 LYS A N 1
ATOM 593 C CA . LYS A 1 72 ? -6.742 15.359 1.849 1.00 86.75 72 LYS A CA 1
ATOM 594 C C . LYS A 1 72 ? -6.059 14.243 2.641 1.00 86.75 72 LYS A C 1
ATOM 596 O O . LYS A 1 72 ? -6.704 13.591 3.467 1.00 86.75 72 LYS A O 1
ATOM 601 N N . VAL A 1 73 ? -4.759 14.044 2.443 1.00 90.94 73 VAL A N 1
ATOM 602 C CA . VAL A 1 73 ? -3.988 12.978 3.113 1.00 90.94 73 VAL A CA 1
ATOM 603 C C . VAL A 1 73 ? -4.037 13.095 4.648 1.00 90.94 73 VAL A C 1
ATOM 605 O O . VAL A 1 73 ? -4.129 12.088 5.356 1.00 90.94 73 VAL A O 1
ATOM 608 N N . GLU A 1 74 ? -4.106 14.318 5.175 1.00 93.06 74 GLU A N 1
ATOM 609 C CA . GLU A 1 74 ? -4.230 14.650 6.604 1.00 93.06 74 GLU A CA 1
ATOM 610 C C . GLU A 1 74 ? -5.579 14.226 7.201 1.00 93.06 74 GLU A C 1
ATOM 612 O O . GLU A 1 74 ? -5.715 14.029 8.412 1.00 93.06 74 GLU A O 1
ATOM 617 N N . SER A 1 75 ? -6.596 14.042 6.356 1.00 90.25 75 SER A N 1
ATOM 618 C CA . SER A 1 75 ? -7.897 13.519 6.788 1.00 90.25 75 SER A CA 1
ATOM 619 C C . SER A 1 75 ? -7.853 12.025 7.101 1.00 90.25 75 SER A C 1
ATOM 621 O O . SER A 1 75 ? -8.790 11.519 7.718 1.00 90.25 75 SER A O 1
ATOM 623 N N . ILE A 1 76 ? -6.766 11.333 6.741 1.00 92.62 76 ILE A N 1
ATOM 624 C CA . ILE A 1 76 ? -6.577 9.903 7.000 1.00 92.62 76 ILE A CA 1
ATOM 625 C C . ILE A 1 76 ? -5.400 9.651 7.948 1.00 92.62 76 ILE A C 1
ATOM 627 O O . ILE A 1 76 ? -5.543 8.943 8.946 1.00 92.62 76 ILE A O 1
ATOM 631 N N . PHE A 1 77 ? -4.237 10.236 7.674 1.00 96.12 77 PHE A N 1
ATOM 632 C CA . PHE A 1 77 ? -2.990 9.883 8.356 1.00 96.12 77 PHE A CA 1
ATOM 633 C C . PHE A 1 77 ? -2.514 10.959 9.331 1.00 96.12 77 PHE A C 1
ATOM 635 O O . PHE A 1 77 ? -2.858 12.135 9.218 1.00 96.12 77 PHE A O 1
ATOM 642 N N . SER A 1 78 ? -1.701 10.553 10.305 1.00 97.31 78 SER A N 1
ATOM 643 C CA . SER A 1 78 ? -1.017 11.478 11.203 1.00 97.31 78 SER A CA 1
ATOM 644 C C . SER A 1 78 ? 0.054 12.278 10.451 1.00 97.31 78 SER A C 1
ATOM 646 O O . SER A 1 78 ? 0.635 11.812 9.466 1.00 97.31 78 SER A O 1
ATOM 648 N N . SER A 1 79 ? 0.397 13.460 10.963 1.00 97.25 79 SER A N 1
ATOM 649 C CA . SER A 1 79 ? 1.493 14.274 10.418 1.00 97.25 79 SER A CA 1
ATOM 650 C C . SER A 1 79 ? 2.841 13.541 10.429 1.00 97.25 79 SER A C 1
ATOM 652 O O . SER A 1 79 ? 3.634 13.684 9.498 1.00 97.25 79 SER A O 1
ATOM 654 N N . ASN A 1 80 ? 3.092 12.711 11.447 1.00 97.00 80 ASN A N 1
ATOM 655 C CA . ASN A 1 80 ? 4.309 11.906 11.552 1.00 97.00 80 ASN A CA 1
ATOM 656 C C . ASN A 1 80 ? 4.379 10.826 10.469 1.00 97.00 80 ASN A C 1
ATOM 658 O O . ASN A 1 80 ? 5.453 10.598 9.909 1.00 97.00 80 ASN A O 1
ATOM 662 N N . PHE A 1 81 ? 3.255 10.170 10.174 1.00 97.12 81 PHE A N 1
ATOM 663 C CA . PHE A 1 81 ? 3.178 9.168 9.115 1.00 97.12 81 PHE A CA 1
ATOM 664 C C . PHE A 1 81 ? 3.406 9.800 7.745 1.00 97.12 81 PHE A C 1
ATOM 666 O O . PHE A 1 81 ? 4.242 9.328 6.974 1.00 97.12 81 PHE A O 1
ATOM 673 N N . ILE A 1 82 ? 2.723 10.919 7.489 1.00 97.06 82 ILE A N 1
ATOM 674 C CA . ILE A 1 82 ? 2.844 11.698 6.254 1.00 97.06 82 ILE A CA 1
ATOM 675 C C . ILE A 1 82 ? 4.301 12.104 6.046 1.00 97.06 82 ILE A C 1
ATOM 677 O O . ILE A 1 82 ? 4.895 11.742 5.038 1.00 97.06 82 ILE A O 1
ATOM 681 N N . LYS A 1 83 ? 4.937 12.739 7.037 1.00 96.44 83 LYS A N 1
ATOM 682 C CA . LYS A 1 83 ? 6.339 13.178 6.938 1.00 96.44 83 LYS A CA 1
ATOM 683 C C . LYS A 1 83 ? 7.314 12.047 6.580 1.00 96.44 83 LYS A C 1
ATOM 685 O O . LYS A 1 83 ? 8.325 12.299 5.932 1.00 96.44 83 LYS A O 1
ATOM 690 N N . LYS A 1 84 ? 7.053 10.821 7.039 1.00 95.81 84 LYS A N 1
ATOM 691 C CA . LYS A 1 84 ? 7.934 9.664 6.816 1.00 95.81 84 LYS A CA 1
ATOM 692 C C . LYS A 1 84 ? 7.692 8.968 5.477 1.00 95.81 84 LYS A C 1
ATOM 694 O O . LYS A 1 84 ? 8.646 8.473 4.881 1.00 95.81 84 LYS A O 1
ATOM 699 N N . HIS A 1 85 ? 6.436 8.885 5.041 1.00 96.69 85 HIS A N 1
ATOM 700 C CA . HIS A 1 85 ? 6.029 7.949 3.991 1.00 96.69 85 HIS A CA 1
ATOM 701 C C . HIS A 1 85 ? 5.336 8.600 2.793 1.00 96.69 85 HIS A C 1
ATOM 703 O O . HIS A 1 85 ? 5.377 8.036 1.700 1.00 96.69 85 HIS A O 1
ATOM 709 N N . TYR A 1 86 ? 4.714 9.763 2.960 1.00 95.00 86 TYR A N 1
ATOM 710 C CA . TYR A 1 86 ? 4.043 10.434 1.856 1.00 95.00 86 TYR A CA 1
ATOM 711 C C . TYR A 1 86 ? 5.071 10.987 0.868 1.00 95.00 86 TYR A C 1
ATOM 713 O O . TYR A 1 86 ? 6.033 11.656 1.253 1.00 95.00 86 TYR A O 1
ATOM 721 N N . LEU A 1 87 ? 4.856 10.708 -0.415 1.00 91.81 87 LEU A N 1
ATOM 722 C CA . LEU A 1 87 ? 5.519 11.408 -1.502 1.00 91.81 87 LEU A CA 1
ATOM 723 C C . LEU A 1 87 ? 4.485 12.229 -2.252 1.00 91.81 87 LEU A C 1
ATOM 725 O O . LEU A 1 87 ? 3.449 11.715 -2.671 1.00 91.81 87 LEU A O 1
ATOM 729 N N . GLU A 1 88 ? 4.827 13.488 -2.491 1.00 85.38 88 GLU A N 1
ATOM 730 C CA . GLU A 1 88 ? 4.141 14.272 -3.503 1.00 85.38 88 GLU A CA 1
ATOM 731 C C . GLU A 1 88 ? 4.258 13.546 -4.847 1.00 85.38 88 GLU A C 1
ATOM 733 O O . GLU A 1 88 ? 5.349 13.123 -5.253 1.00 85.38 88 GLU A O 1
ATOM 738 N N . ASN A 1 89 ? 3.130 13.386 -5.535 1.00 78.62 89 ASN A N 1
ATOM 739 C CA . ASN A 1 89 ? 3.056 12.674 -6.803 1.00 78.62 89 ASN A CA 1
ATOM 740 C C . ASN A 1 89 ? 3.588 13.534 -7.965 1.00 78.62 89 ASN A C 1
ATOM 742 O O . ASN A 1 89 ? 2.876 13.879 -8.906 1.00 78.62 89 ASN A O 1
ATOM 746 N N . LYS A 1 90 ? 4.876 13.885 -7.898 1.00 65.75 90 LYS A N 1
ATOM 747 C CA . LYS A 1 90 ? 5.568 14.774 -8.849 1.00 65.75 90 LYS A CA 1
ATOM 748 C C . LYS A 1 90 ? 5.561 14.266 -10.289 1.00 65.75 90 LYS A C 1
ATOM 750 O O . LYS A 1 90 ? 5.755 15.047 -11.211 1.00 65.75 90 LYS A O 1
ATOM 755 N N . TYR A 1 91 ? 5.368 12.962 -10.474 1.00 60.28 91 TYR A N 1
ATOM 756 C CA . TYR A 1 91 ? 5.346 12.309 -11.782 1.00 60.28 91 TYR A CA 1
ATOM 757 C C . TYR A 1 91 ? 3.927 12.108 -12.323 1.00 60.28 91 TYR A C 1
ATOM 759 O O . TYR A 1 91 ? 3.766 11.420 -13.326 1.00 60.28 91 TYR A O 1
ATOM 767 N N . LEU A 1 92 ? 2.918 12.698 -11.665 1.00 72.81 92 LEU A N 1
ATOM 768 C CA . LEU A 1 92 ? 1.508 12.637 -12.053 1.00 72.81 92 LEU A CA 1
ATOM 769 C C . LEU A 1 92 ? 1.019 11.201 -12.283 1.00 72.81 92 LEU A C 1
ATOM 771 O O . LEU A 1 92 ? 0.212 10.946 -13.178 1.00 72.81 92 LEU A O 1
ATOM 775 N N . TYR A 1 93 ? 1.508 10.252 -11.475 1.00 78.56 93 TYR A N 1
ATOM 776 C CA . TYR A 1 93 ? 1.063 8.876 -11.601 1.00 78.56 93 TYR A CA 1
ATOM 777 C C . TYR A 1 93 ? -0.434 8.770 -11.326 1.00 78.56 93 TYR A C 1
ATOM 779 O O . TYR A 1 93 ? -0.937 9.293 -10.329 1.00 78.56 93 TYR A O 1
ATOM 787 N N . THR A 1 94 ? -1.132 8.030 -12.175 1.00 78.31 94 THR A N 1
ATOM 788 C CA . THR A 1 94 ? -2.511 7.615 -11.922 1.00 78.31 94 THR A CA 1
ATOM 789 C C . THR A 1 94 ? -2.619 6.119 -12.119 1.00 78.31 94 THR A C 1
ATOM 791 O O . THR A 1 94 ? -1.868 5.538 -12.909 1.00 78.31 94 THR A O 1
ATOM 794 N N . THR A 1 95 ? -3.580 5.486 -11.449 1.00 77.38 95 THR A N 1
ATOM 795 C CA . THR A 1 95 ? -3.822 4.039 -11.576 1.00 77.38 95 THR A CA 1
ATOM 796 C C . THR A 1 95 ? -3.958 3.598 -13.040 1.00 77.38 95 THR A C 1
ATOM 798 O O . THR A 1 95 ? -3.613 2.467 -13.387 1.00 77.38 95 THR A O 1
ATOM 801 N N . ASN A 1 96 ? -4.430 4.484 -13.922 1.00 77.81 96 ASN A N 1
ATOM 802 C CA . ASN A 1 96 ? -4.609 4.185 -15.342 1.00 77.81 96 ASN A CA 1
ATOM 803 C C . ASN A 1 96 ? -3.303 4.025 -16.118 1.00 77.81 96 ASN A C 1
ATOM 805 O O . ASN A 1 96 ? -3.305 3.363 -17.153 1.00 77.81 96 ASN A O 1
ATOM 809 N N . MET A 1 97 ? -2.190 4.596 -15.645 1.00 82.62 97 MET A N 1
ATOM 810 C CA . MET A 1 97 ? -0.908 4.522 -16.356 1.00 82.62 97 MET A CA 1
ATOM 811 C C . MET A 1 97 ? -0.452 3.078 -16.575 1.00 82.62 97 MET A C 1
ATOM 813 O O . MET A 1 97 ? 0.136 2.764 -17.609 1.00 82.62 97 MET A O 1
ATOM 817 N N . ALA A 1 98 ? -0.782 2.172 -15.652 1.00 83.31 98 ALA A N 1
ATOM 818 C CA . ALA A 1 98 ? -0.487 0.753 -15.813 1.00 83.31 98 ALA A CA 1
ATOM 819 C C . ALA A 1 98 ? -1.173 0.132 -17.045 1.00 83.31 98 ALA A C 1
ATOM 821 O O . ALA A 1 98 ? -0.626 -0.803 -17.626 1.00 83.31 98 ALA A O 1
ATOM 822 N N . TYR A 1 99 ? -2.316 0.675 -17.474 1.00 80.19 99 TYR A N 1
ATOM 823 C CA . TYR A 1 99 ? -3.100 0.190 -18.614 1.00 80.19 99 TYR A CA 1
ATOM 824 C C . TYR A 1 99 ? -2.785 0.913 -19.932 1.00 80.19 99 TYR A C 1
ATOM 826 O O . TYR A 1 99 ? -3.055 0.372 -21.005 1.00 80.19 99 TYR A O 1
ATOM 834 N N . ASP A 1 100 ? -2.200 2.110 -19.879 1.00 81.50 100 ASP A N 1
ATOM 835 C CA . ASP A 1 100 ? -1.785 2.848 -21.072 1.00 81.50 100 ASP A CA 1
ATOM 836 C C . ASP A 1 100 ? -0.448 2.320 -21.605 1.00 81.50 100 ASP A C 1
ATOM 838 O O . ASP A 1 100 ? 0.594 2.549 -21.007 1.00 81.50 100 ASP A O 1
ATOM 842 N N . LYS A 1 101 ? -0.438 1.667 -22.771 1.00 77.06 101 LYS A N 1
ATOM 843 C CA . 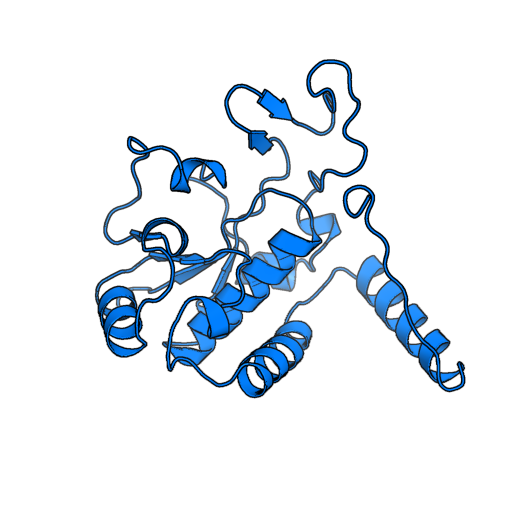LYS A 1 101 ? 0.791 1.127 -23.386 1.00 77.06 101 LYS A CA 1
ATOM 844 C C . LYS A 1 101 ? 1.857 2.191 -23.680 1.00 77.06 101 LYS A C 1
ATOM 846 O O . LYS A 1 101 ? 3.031 1.840 -23.770 1.00 77.06 101 LYS A O 1
ATOM 851 N N . ASN A 1 102 ? 1.466 3.457 -23.799 1.00 80.94 102 ASN A N 1
ATOM 852 C CA . ASN A 1 102 ? 2.361 4.574 -24.091 1.00 80.94 102 ASN A CA 1
ATOM 853 C C . ASN A 1 102 ? 2.822 5.318 -22.832 1.00 80.94 102 ASN A C 1
ATOM 855 O O . ASN A 1 102 ? 3.674 6.202 -22.931 1.00 80.94 102 ASN A O 1
ATOM 859 N N . ALA A 1 103 ? 2.296 4.979 -21.649 1.00 79.81 103 ALA A N 1
ATOM 860 C CA . ALA A 1 103 ? 2.691 5.667 -20.429 1.00 79.81 103 ALA A CA 1
ATOM 861 C C . ALA A 1 103 ? 4.177 5.428 -20.124 1.00 79.81 103 ALA A C 1
ATOM 863 O O . ALA A 1 103 ? 4.654 4.288 -20.028 1.00 79.81 103 ALA A O 1
ATOM 864 N N . SER A 1 104 ? 4.885 6.546 -19.964 1.00 80.25 104 SER A N 1
ATOM 865 C CA . SER A 1 104 ? 6.298 6.610 -19.613 1.00 80.25 104 SER A CA 1
ATOM 866 C C . SER A 1 104 ? 6.462 6.610 -18.100 1.00 80.25 104 SER A C 1
ATOM 868 O O . SER A 1 104 ? 5.767 7.329 -17.386 1.00 80.25 104 SER A O 1
ATOM 870 N N . TYR A 1 105 ? 7.422 5.829 -17.618 1.00 83.44 105 TYR A N 1
ATOM 871 C CA . TYR A 1 105 ? 7.768 5.747 -16.204 1.00 83.44 105 TYR A CA 1
ATOM 872 C C . TYR A 1 105 ? 9.148 6.359 -15.982 1.00 83.44 105 TYR A C 1
ATOM 874 O O . TYR A 1 105 ? 9.972 6.360 -16.902 1.00 83.44 105 TYR A O 1
ATOM 882 N N . PRO A 1 106 ? 9.452 6.839 -14.764 1.00 83.12 106 PRO A N 1
ATOM 883 C CA . PRO A 1 106 ? 10.826 7.153 -14.404 1.00 83.12 106 PRO A CA 1
ATOM 884 C C . PRO A 1 106 ? 11.743 5.953 -14.676 1.00 83.12 106 PRO A C 1
ATOM 886 O O . PRO A 1 106 ? 11.339 4.799 -14.510 1.00 83.12 106 PRO A O 1
ATOM 889 N N . SER A 1 107 ? 12.993 6.214 -15.061 1.00 85.69 107 SER A N 1
ATOM 890 C CA . SER A 1 107 ? 13.971 5.143 -15.283 1.00 85.69 107 SER A CA 1
ATOM 891 C C . SER A 1 107 ? 14.111 4.240 -14.048 1.00 85.69 107 SER A C 1
ATOM 893 O O . SER A 1 107 ? 14.055 4.717 -12.910 1.00 85.69 107 SER A O 1
ATOM 895 N N . HIS A 1 108 ? 14.312 2.938 -14.277 1.00 91.25 108 HIS A N 1
ATOM 896 C CA . HIS A 1 108 ? 14.376 1.896 -13.242 1.00 91.25 108 HIS A CA 1
ATOM 897 C C . HIS A 1 108 ? 13.102 1.771 -12.392 1.00 91.25 108 HIS A C 1
ATOM 899 O O . HIS A 1 108 ? 13.185 1.494 -11.189 1.00 91.25 108 HIS A O 1
ATOM 905 N N . THR A 1 109 ? 11.934 1.998 -12.997 1.00 92.94 109 THR A N 1
ATOM 906 C CA . THR A 1 109 ? 10.643 1.741 -12.355 1.00 92.94 109 THR A CA 1
ATOM 907 C C . THR A 1 109 ? 10.077 0.400 -12.797 1.00 92.94 109 THR A C 1
ATOM 909 O O . THR A 1 109 ? 9.899 0.153 -13.988 1.00 92.94 109 THR A O 1
ATOM 912 N N . LEU A 1 110 ? 9.736 -0.435 -11.820 1.00 94.19 110 LEU A N 1
ATOM 913 C CA . LEU A 1 110 ? 8.954 -1.648 -11.998 1.00 94.19 110 LEU A CA 1
ATOM 914 C C . LEU A 1 110 ? 7.517 -1.380 -11.558 1.00 94.19 110 LEU A C 1
ATOM 916 O O . LEU A 1 110 ? 7.275 -1.173 -10.372 1.00 94.19 110 LEU A O 1
ATOM 920 N N . ASP A 1 111 ? 6.565 -1.435 -12.484 1.00 94.19 111 ASP A N 1
ATOM 921 C CA . ASP A 1 111 ? 5.139 -1.447 -12.152 1.00 94.19 111 ASP A CA 1
ATOM 922 C C . ASP A 1 111 ? 4.647 -2.894 -12.058 1.00 94.19 111 ASP A C 1
ATOM 924 O O . ASP A 1 111 ? 4.620 -3.626 -13.053 1.00 94.19 111 ASP A O 1
ATOM 928 N N . LEU A 1 112 ? 4.279 -3.323 -10.847 1.00 94.81 112 LEU A N 1
ATOM 929 C CA . LEU A 1 112 ? 3.886 -4.709 -10.595 1.00 94.81 112 LEU A CA 1
ATOM 930 C C . LEU A 1 112 ? 2.597 -5.098 -11.324 1.00 94.81 112 LEU A C 1
ATOM 932 O O . LEU A 1 112 ? 2.426 -6.272 -11.641 1.00 94.81 112 LEU A O 1
ATOM 936 N N . LEU A 1 113 ? 1.708 -4.148 -11.627 1.00 91.69 113 LEU A N 1
ATOM 937 C CA . LEU A 1 113 ? 0.502 -4.441 -12.400 1.00 91.69 113 LEU A CA 1
ATOM 938 C C . LEU A 1 113 ? 0.848 -4.714 -13.869 1.00 91.69 113 LEU A C 1
ATOM 940 O O . LEU A 1 113 ? 0.336 -5.670 -14.449 1.00 91.69 113 LEU A O 1
ATOM 944 N N . ARG A 1 114 ? 1.790 -3.955 -14.447 1.00 90.06 114 ARG A N 1
ATOM 945 C CA . ARG A 1 114 ? 2.304 -4.204 -15.809 1.00 90.06 114 ARG A CA 1
ATOM 946 C C . ARG A 1 114 ? 3.093 -5.498 -15.926 1.00 90.06 114 ARG A C 1
ATOM 948 O O . ARG A 1 114 ? 3.033 -6.160 -16.958 1.00 90.06 114 ARG A O 1
ATOM 955 N N . MET A 1 115 ? 3.828 -5.861 -14.877 1.00 91.25 115 MET A N 1
ATOM 956 C CA . MET A 1 115 ? 4.538 -7.139 -14.822 1.00 91.25 115 MET A CA 1
ATOM 957 C C . MET A 1 115 ? 3.573 -8.335 -14.930 1.00 91.25 115 MET A C 1
ATOM 959 O O . MET A 1 115 ? 3.953 -9.403 -15.421 1.00 91.25 115 MET A O 1
ATOM 963 N N . GLY A 1 116 ? 2.317 -8.139 -14.520 1.00 89.50 116 GLY A N 1
ATOM 964 C CA . GLY A 1 116 ? 1.243 -9.114 -14.618 1.00 89.50 116 GLY A CA 1
ATOM 965 C C . GLY A 1 116 ? 1.212 -10.107 -13.456 1.00 89.50 116 GLY A C 1
ATOM 966 O O . GLY A 1 116 ? 1.859 -9.933 -12.421 1.00 89.50 116 GLY A O 1
ATOM 967 N N . PHE A 1 117 ? 0.414 -11.156 -13.643 1.00 92.31 117 PHE A N 1
ATOM 968 C CA . PHE A 1 117 ? 0.132 -12.192 -12.648 1.00 92.31 117 PHE A CA 1
ATOM 969 C C . PHE A 1 117 ? 0.874 -13.495 -12.982 1.00 92.31 117 PHE A C 1
ATOM 971 O O . PHE A 1 117 ? 1.426 -13.648 -14.076 1.00 92.31 117 PHE A O 1
ATOM 978 N N . ASN A 1 118 ? 0.870 -14.440 -12.039 1.00 89.88 118 ASN A N 1
ATOM 979 C CA . ASN A 1 118 ? 1.446 -15.784 -12.171 1.00 89.88 118 ASN A CA 1
ATOM 980 C C . ASN A 1 118 ? 2.966 -15.790 -12.409 1.00 89.88 118 ASN A C 1
ATOM 982 O O . ASN A 1 118 ? 3.508 -16.700 -13.039 1.00 89.88 118 ASN A O 1
ATOM 986 N N . LYS A 1 119 ? 3.681 -14.769 -11.919 1.00 92.94 119 LYS A N 1
ATOM 987 C CA . LYS A 1 119 ? 5.153 -14.774 -11.920 1.00 92.94 119 LYS A CA 1
ATOM 988 C C . LYS A 1 119 ? 5.656 -15.522 -10.691 1.00 92.94 119 LYS A C 1
ATOM 990 O O . LYS A 1 119 ? 5.034 -15.467 -9.637 1.00 92.94 119 LYS A O 1
ATOM 995 N N . ASN A 1 120 ? 6.767 -16.239 -10.810 1.00 94.56 120 ASN A N 1
ATOM 996 C CA . ASN A 1 120 ? 7.355 -16.920 -9.659 1.00 94.56 120 ASN A CA 1
ATOM 997 C C . ASN A 1 120 ? 8.193 -15.955 -8.800 1.00 94.56 120 ASN A C 1
ATOM 999 O O . ASN A 1 120 ? 8.575 -14.867 -9.240 1.00 94.56 120 ASN A O 1
ATOM 1003 N N . TYR A 1 121 ? 8.488 -16.368 -7.569 1.00 93.75 121 TYR A N 1
ATOM 1004 C CA . TYR A 1 121 ? 9.257 -15.575 -6.613 1.00 93.75 121 TYR A CA 1
ATOM 1005 C C . TYR A 1 121 ? 10.659 -15.202 -7.112 1.00 93.75 121 TYR A C 1
ATOM 1007 O O . TYR A 1 121 ? 11.093 -14.075 -6.896 1.00 93.75 121 TYR A O 1
ATOM 1015 N N . ALA A 1 122 ? 11.353 -16.109 -7.807 1.00 95.62 122 ALA A N 1
ATOM 1016 C CA . ALA A 1 122 ? 12.694 -15.841 -8.329 1.00 95.62 122 ALA A CA 1
ATOM 1017 C C . ALA A 1 122 ? 12.687 -14.685 -9.343 1.00 95.62 122 ALA A C 1
ATOM 1019 O O . ALA A 1 122 ? 13.506 -13.774 -9.246 1.00 95.62 122 ALA A O 1
ATOM 1020 N N . TYR A 1 123 ? 11.709 -14.677 -10.252 1.00 95.62 123 TYR A N 1
ATOM 1021 C CA . TYR A 1 123 ? 11.510 -13.592 -11.208 1.00 95.62 123 TYR A CA 1
ATOM 1022 C C . TYR A 1 123 ? 11.157 -12.279 -10.504 1.00 95.62 123 TYR A C 1
ATOM 1024 O O . TYR A 1 123 ? 11.737 -11.241 -10.812 1.00 95.62 123 TYR A O 1
ATOM 1032 N N . LEU A 1 124 ? 10.249 -12.310 -9.519 1.00 96.06 124 LEU A N 1
ATOM 1033 C CA . LEU A 1 124 ? 9.929 -11.124 -8.719 1.00 96.06 124 LEU A CA 1
ATOM 1034 C C . LEU A 1 124 ? 11.183 -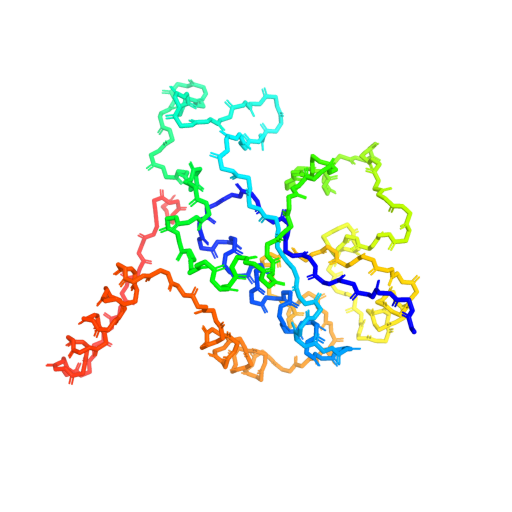10.559 -8.039 1.00 96.06 124 LEU A C 1
ATOM 1036 O O . LEU A 1 124 ? 11.425 -9.358 -8.120 1.00 96.06 124 LEU A O 1
ATOM 1040 N N . LEU A 1 125 ? 11.978 -11.412 -7.389 1.00 96.00 125 LEU A N 1
ATOM 1041 C CA . LEU A 1 125 ? 13.201 -11.012 -6.699 1.00 96.00 125 LEU A CA 1
ATOM 1042 C C . LEU A 1 125 ? 14.188 -10.352 -7.667 1.00 96.00 125 LEU A C 1
ATOM 1044 O O . LEU A 1 125 ? 14.688 -9.270 -7.374 1.00 96.00 125 LEU A O 1
ATOM 1048 N N . GLU A 1 126 ? 14.426 -10.954 -8.831 1.00 96.38 126 GLU A N 1
ATOM 1049 C CA . GLU A 1 126 ? 15.293 -10.384 -9.865 1.00 96.38 126 GLU A CA 1
ATOM 1050 C C . GLU A 1 126 ? 14.816 -8.988 -10.300 1.00 96.38 126 GLU A C 1
ATOM 1052 O O . GLU A 1 126 ? 15.590 -8.025 -10.293 1.00 96.38 126 GLU A O 1
ATOM 1057 N N . GLN A 1 127 ? 13.526 -8.848 -10.620 1.00 96.00 127 GLN A N 1
ATOM 1058 C CA . GLN A 1 127 ? 12.954 -7.570 -11.048 1.00 96.00 127 GLN A CA 1
ATOM 1059 C C . GLN A 1 127 ? 13.023 -6.517 -9.940 1.00 96.00 127 GLN A C 1
ATOM 1061 O O . GLN A 1 127 ? 13.372 -5.362 -10.205 1.00 96.00 127 GLN A O 1
ATOM 1066 N N . VAL A 1 128 ? 12.743 -6.904 -8.693 1.00 95.62 128 VAL A N 1
ATOM 1067 C CA . VAL A 1 128 ? 12.860 -6.018 -7.532 1.00 95.62 128 VAL A CA 1
ATOM 1068 C C . VAL A 1 128 ? 14.305 -5.581 -7.341 1.00 95.62 128 VAL A C 1
ATOM 1070 O O . VAL A 1 128 ? 14.526 -4.398 -7.103 1.00 95.62 128 VAL A O 1
ATOM 1073 N N . LEU A 1 129 ? 15.297 -6.464 -7.472 1.00 93.56 129 LEU A N 1
ATOM 1074 C CA . LEU A 1 129 ? 16.714 -6.115 -7.315 1.00 93.56 129 LEU A CA 1
ATOM 1075 C C . LEU A 1 129 ? 17.187 -5.128 -8.392 1.00 93.56 129 LEU A C 1
ATOM 1077 O O . LEU A 1 129 ? 17.841 -4.139 -8.044 1.00 93.56 129 LEU A O 1
ATOM 1081 N N . ASN A 1 130 ? 16.776 -5.334 -9.645 1.00 94.62 130 ASN A N 1
ATOM 1082 C CA . ASN A 1 130 ? 17.197 -4.541 -10.806 1.00 94.62 130 ASN A CA 1
ATOM 1083 C C . ASN A 1 130 ? 16.522 -3.163 -10.925 1.00 94.62 130 ASN A C 1
ATOM 1085 O O . ASN A 1 130 ? 17.015 -2.298 -11.653 1.00 94.62 130 ASN A O 1
ATOM 1089 N N . ASN A 1 131 ? 15.423 -2.927 -10.205 1.00 95.00 131 ASN A N 1
ATOM 1090 C CA . ASN A 1 131 ? 14.678 -1.668 -10.261 1.00 95.00 131 ASN A CA 1
ATOM 1091 C C . ASN A 1 131 ? 14.828 -0.836 -8.983 1.00 95.00 131 ASN A C 1
ATOM 1093 O O . ASN A 1 131 ? 14.991 -1.348 -7.875 1.00 95.00 131 ASN A O 1
ATOM 1097 N N . LYS A 1 132 ? 14.799 0.489 -9.133 1.00 94.19 132 LYS A N 1
ATOM 1098 C CA . LYS A 1 132 ? 14.926 1.444 -8.026 1.00 94.19 132 LYS A CA 1
ATOM 1099 C C . LYS A 1 132 ? 13.567 1.762 -7.408 1.00 94.19 132 LYS A C 1
ATOM 1101 O O . LYS A 1 132 ? 13.458 1.841 -6.187 1.00 94.19 132 LYS A O 1
ATOM 1106 N N . TYR A 1 133 ? 12.554 1.938 -8.246 1.00 94.56 133 TYR A N 1
ATOM 1107 C CA . TYR A 1 133 ? 11.203 2.295 -7.835 1.00 94.56 133 TYR A CA 1
ATOM 1108 C C . TYR A 1 133 ? 10.275 1.123 -8.127 1.00 94.56 133 TYR A C 1
ATOM 1110 O O . TYR A 1 133 ? 10.170 0.691 -9.270 1.00 94.56 133 TYR A O 1
ATOM 1118 N N . ILE A 1 134 ? 9.624 0.589 -7.102 1.00 96.56 134 ILE A N 1
ATOM 1119 C CA . ILE A 1 134 ? 8.687 -0.527 -7.231 1.00 96.56 134 ILE A CA 1
ATOM 1120 C C . ILE A 1 134 ? 7.291 0.027 -6.989 1.00 96.56 134 ILE A C 1
ATOM 1122 O O . ILE A 1 134 ? 6.976 0.426 -5.872 1.00 96.56 134 ILE A O 1
ATOM 1126 N N . TYR A 1 135 ? 6.475 0.104 -8.031 1.00 95.75 135 TYR A N 1
ATOM 1127 C CA . TYR A 1 135 ? 5.103 0.592 -7.958 1.00 95.75 135 TYR A CA 1
ATOM 1128 C C . TYR A 1 135 ? 4.174 -0.567 -7.617 1.00 95.75 135 TYR A C 1
ATOM 1130 O O . TYR A 1 135 ? 4.107 -1.575 -8.326 1.00 95.75 135 TYR A O 1
ATOM 1138 N N . VAL A 1 136 ? 3.488 -0.420 -6.490 1.00 96.06 136 VAL A N 1
ATOM 1139 C CA . VAL A 1 136 ? 2.716 -1.461 -5.823 1.00 96.06 136 VAL A CA 1
ATOM 1140 C C . VAL A 1 136 ? 1.237 -1.097 -5.841 1.00 96.06 136 VAL A C 1
ATOM 1142 O O . VAL A 1 136 ? 0.871 0.071 -5.707 1.00 96.06 136 VAL A O 1
ATOM 1145 N N . HIS A 1 137 ? 0.406 -2.124 -6.008 1.00 94.44 137 HIS A N 1
ATOM 1146 C CA . HIS A 1 137 ? -1.045 -2.036 -6.165 1.00 94.44 137 HIS A CA 1
ATOM 1147 C C . HIS A 1 137 ? -1.762 -2.898 -5.119 1.00 94.44 137 HIS A C 1
ATOM 1149 O O . HIS A 1 137 ? -1.129 -3.604 -4.340 1.00 94.44 137 HIS A O 1
ATOM 1155 N N . GLN A 1 138 ? -3.092 -2.871 -5.112 1.00 92.88 138 GLN A N 1
ATOM 1156 C CA . GLN A 1 138 ? -3.978 -3.496 -4.120 1.00 92.88 138 GLN A CA 1
ATOM 1157 C C . GLN A 1 138 ? -4.168 -5.020 -4.244 1.00 92.88 138 GLN A C 1
ATOM 1159 O O . GLN A 1 138 ? -4.886 -5.601 -3.434 1.00 92.88 138 GLN A O 1
ATOM 1164 N N . HIS A 1 139 ? -3.614 -5.664 -5.274 1.00 92.56 139 HIS A N 1
ATOM 1165 C CA . HIS A 1 139 ? -3.848 -7.088 -5.546 1.00 92.56 139 HIS A CA 1
ATOM 1166 C C . HIS A 1 139 ? -3.238 -8.000 -4.467 1.00 92.56 139 HIS A C 1
ATOM 1168 O O . HIS A 1 139 ? -2.231 -7.653 -3.855 1.00 92.56 139 HIS A O 1
ATOM 1174 N N . ASP A 1 140 ? -3.836 -9.174 -4.237 1.00 92.94 140 ASP A N 1
ATOM 1175 C CA . ASP A 1 140 ? -3.285 -10.173 -3.312 1.00 92.94 140 ASP A CA 1
ATOM 1176 C C . ASP A 1 140 ? -1.950 -10.696 -3.865 1.00 92.94 140 ASP A C 1
ATOM 1178 O O . ASP A 1 140 ? -1.916 -11.443 -4.847 1.00 92.94 140 ASP A O 1
ATOM 1182 N N . LEU A 1 141 ? -0.845 -10.296 -3.232 1.00 94.94 141 LEU A N 1
ATOM 1183 C CA . LEU A 1 141 ? 0.502 -10.633 -3.692 1.00 94.94 141 LEU A CA 1
ATOM 1184 C C . LEU A 1 141 ? 0.776 -12.140 -3.627 1.00 94.94 141 LEU A C 1
ATOM 1186 O O . LEU A 1 141 ? 1.539 -12.643 -4.449 1.00 94.94 141 LEU A O 1
ATOM 1190 N N . SER A 1 142 ? 0.135 -12.869 -2.704 1.00 93.19 142 SER A N 1
ATOM 1191 C CA . SER A 1 142 ? 0.274 -14.329 -2.597 1.00 93.19 142 SER A CA 1
ATOM 1192 C C . SER A 1 142 ? -0.397 -15.078 -3.750 1.00 93.19 142 SER A C 1
ATOM 1194 O O . SER A 1 142 ? 0.013 -16.188 -4.084 1.00 93.19 142 SER A O 1
ATOM 1196 N N . LEU A 1 143 ? -1.395 -14.457 -4.386 1.00 90.19 143 LEU A N 1
ATOM 1197 C CA . LEU A 1 143 ? -2.017 -14.960 -5.612 1.00 90.19 143 LEU A CA 1
ATOM 1198 C C . LEU A 1 143 ? -1.301 -14.442 -6.863 1.00 90.19 143 LEU A C 1
ATOM 1200 O O . LEU A 1 143 ? -1.215 -15.152 -7.861 1.00 90.19 143 LEU A O 1
ATOM 1204 N N . GLN A 1 144 ? -0.769 -13.219 -6.817 1.00 92.38 144 GLN A N 1
ATOM 1205 C CA . GLN A 1 144 ? -0.045 -12.629 -7.940 1.00 92.38 144 GLN A CA 1
ATOM 1206 C C . GLN A 1 144 ? 1.311 -13.312 -8.183 1.00 92.38 144 GLN A C 1
ATOM 1208 O O . GLN A 1 144 ? 1.705 -13.476 -9.344 1.00 92.38 144 GLN A O 1
ATOM 1213 N N . PHE A 1 145 ? 2.010 -13.718 -7.113 1.00 94.25 145 PHE A N 1
ATOM 1214 C CA . PHE A 1 145 ? 3.380 -14.231 -7.170 1.00 94.25 145 PHE A CA 1
ATOM 1215 C C . PHE A 1 145 ? 3.544 -15.615 -6.536 1.00 94.25 145 PHE A C 1
ATOM 1217 O O . PHE A 1 145 ? 3.581 -15.773 -5.315 1.00 94.25 145 PHE A O 1
ATOM 1224 N N . HIS A 1 146 ? 3.724 -16.637 -7.374 1.00 91.38 146 HIS A N 1
ATOM 1225 C CA . HIS A 1 146 ? 3.904 -18.012 -6.917 1.00 91.38 146 HIS A CA 1
ATOM 1226 C C . HIS A 1 146 ? 5.178 -18.168 -6.083 1.00 91.38 146 HIS A C 1
ATOM 1228 O O . HIS A 1 146 ? 6.283 -17.863 -6.537 1.00 91.38 146 HIS A O 1
ATOM 1234 N N . GLY A 1 147 ? 5.020 -18.698 -4.870 1.00 89.31 147 GLY A N 1
ATOM 1235 C CA . GLY A 1 147 ? 6.129 -18.962 -3.955 1.00 89.31 147 GLY A CA 1
ATOM 1236 C C . GLY A 1 147 ? 6.598 -17.750 -3.149 1.00 89.31 147 GLY A C 1
ATOM 1237 O O . GLY A 1 147 ? 7.617 -17.860 -2.478 1.00 89.31 147 GLY A O 1
ATOM 1238 N N . ILE A 1 148 ? 5.887 -16.612 -3.184 1.00 91.81 148 ILE A N 1
ATOM 1239 C CA . ILE A 1 148 ? 6.216 -15.473 -2.311 1.00 91.81 148 ILE A CA 1
ATOM 1240 C C . ILE A 1 148 ? 5.973 -15.806 -0.832 1.00 91.81 148 ILE A C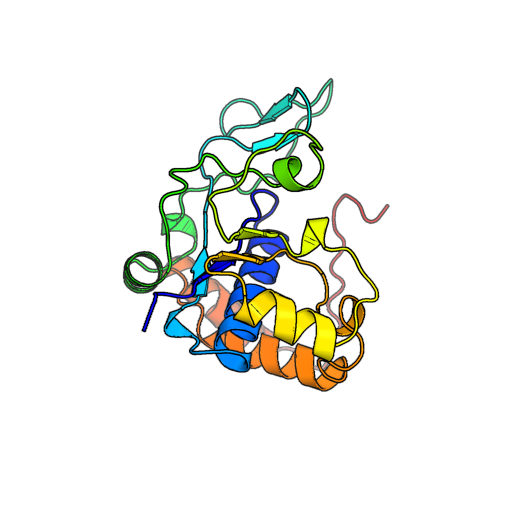 1
ATOM 1242 O O . ILE A 1 148 ? 6.793 -15.448 0.013 1.00 91.81 148 ILE A O 1
ATOM 1246 N N . GLU A 1 149 ? 4.860 -16.488 -0.544 1.00 90.06 149 GLU A N 1
ATOM 1247 C CA . GLU A 1 149 ? 4.419 -16.999 0.759 1.00 90.06 149 GLU A CA 1
ATOM 1248 C C . GLU A 1 149 ? 3.070 -17.719 0.601 1.00 90.06 149 GLU A C 1
ATOM 1250 O O . GLU A 1 149 ? 2.377 -17.541 -0.404 1.00 90.06 149 GLU A O 1
ATOM 1255 N N . SER A 1 150 ? 2.660 -18.508 1.602 1.00 90.38 150 SER A N 1
ATOM 1256 C CA . SER A 1 150 ? 1.274 -18.996 1.655 1.00 90.38 150 SER A CA 1
ATOM 1257 C C . SER A 1 150 ? 0.294 -17.851 1.938 1.00 90.38 150 SER A C 1
ATOM 1259 O O . SER A 1 150 ? 0.631 -16.877 2.615 1.00 90.38 150 SER A O 1
ATOM 1261 N N . ASN A 1 151 ? -0.956 -17.990 1.484 1.00 89.25 151 ASN A N 1
ATOM 1262 C CA . ASN A 1 151 ? -1.979 -16.951 1.652 1.00 89.25 151 ASN A CA 1
ATOM 1263 C C . ASN A 1 151 ? -2.203 -16.556 3.126 1.00 89.25 151 ASN A C 1
ATOM 1265 O O . ASN A 1 151 ? -2.352 -15.375 3.435 1.00 89.25 151 ASN A O 1
ATOM 1269 N N . ASN A 1 152 ? -2.156 -17.521 4.052 1.00 92.44 152 ASN A N 1
ATOM 1270 C CA . ASN A 1 152 ? -2.307 -17.254 5.485 1.00 92.44 152 ASN A CA 1
ATOM 1271 C C . ASN A 1 152 ? -1.113 -16.489 6.072 1.00 92.44 152 ASN A C 1
ATOM 1273 O O . ASN A 1 152 ? -1.312 -15.571 6.865 1.00 92.44 152 ASN A O 1
ATOM 1277 N N . GLN A 1 153 ? 0.119 -16.831 5.678 1.00 95.00 153 GLN A N 1
ATOM 1278 C CA . GLN A 1 153 ? 1.318 -16.112 6.128 1.00 95.00 153 GLN A CA 1
ATOM 1279 C C . GLN A 1 153 ? 1.301 -14.663 5.642 1.00 95.00 153 GLN A C 1
ATOM 1281 O O . GLN A 1 153 ? 1.474 -13.748 6.445 1.00 95.00 153 GLN A O 1
ATOM 1286 N N . TYR A 1 154 ? 0.991 -14.459 4.362 1.00 95.56 154 TYR A N 1
ATOM 1287 C CA . TYR A 1 154 ? 0.864 -13.132 3.774 1.00 95.56 154 TYR A CA 1
ATOM 1288 C C . TYR A 1 154 ? -0.220 -12.296 4.473 1.00 95.56 154 TYR A C 1
ATOM 1290 O O . TYR A 1 154 ? 0.046 -11.177 4.907 1.00 95.56 154 TYR A O 1
ATOM 1298 N N . LYS A 1 155 ? -1.422 -12.849 4.691 1.00 94.12 155 LYS A N 1
ATOM 1299 C CA . LYS A 1 155 ? -2.504 -12.155 5.415 1.00 94.12 155 LYS A CA 1
ATOM 1300 C C . LYS A 1 155 ? -2.130 -11.803 6.856 1.00 94.12 155 LYS A C 1
ATOM 1302 O O . LYS A 1 155 ? -2.456 -10.709 7.315 1.00 94.12 155 LYS A O 1
ATOM 1307 N N . ASN A 1 156 ? -1.425 -12.690 7.558 1.00 95.12 156 ASN A N 1
ATOM 1308 C CA . ASN A 1 156 ? -0.924 -12.404 8.903 1.00 95.12 156 ASN A CA 1
ATOM 1309 C C . ASN A 1 156 ? 0.098 -11.262 8.886 1.00 95.12 156 ASN A C 1
ATOM 1311 O O . ASN A 1 156 ? 0.006 -10.358 9.714 1.00 95.12 156 ASN A O 1
ATOM 1315 N N . LYS A 1 157 ? 0.997 -11.236 7.895 1.00 95.94 157 LYS A N 1
ATOM 1316 C CA . LYS A 1 157 ? 1.928 -10.120 7.702 1.00 95.94 157 LYS A CA 1
ATOM 1317 C C . LYS A 1 157 ? 1.200 -8.811 7.425 1.00 95.94 157 LYS A C 1
ATOM 1319 O O . LYS A 1 157 ? 1.508 -7.814 8.064 1.00 95.94 157 LYS A O 1
ATOM 1324 N N . LEU A 1 158 ? 0.183 -8.798 6.563 1.00 96.56 158 LEU A N 1
ATOM 1325 C CA . LEU A 1 158 ? -0.613 -7.585 6.339 1.00 96.56 158 LEU A CA 1
ATOM 1326 C C . LEU A 1 158 ? -1.297 -7.090 7.622 1.00 96.56 158 LEU A C 1
ATOM 1328 O O . LEU A 1 158 ? -1.354 -5.884 7.859 1.00 96.56 158 LEU A O 1
ATOM 1332 N N . LYS A 1 159 ? -1.785 -8.005 8.469 1.00 94.88 159 LYS A N 1
ATOM 1333 C CA . LYS A 1 159 ? -2.363 -7.662 9.777 1.00 94.88 159 LYS A CA 1
ATOM 1334 C C . LYS A 1 159 ? -1.331 -7.023 10.710 1.00 94.88 159 LYS A C 1
ATOM 1336 O O . LYS A 1 159 ? -1.662 -6.059 11.393 1.00 94.88 159 LYS A O 1
ATOM 1341 N N . GLU A 1 160 ? -0.099 -7.530 10.733 1.00 95.06 160 GLU A N 1
ATOM 1342 C CA . GLU A 1 160 ? 1.010 -6.898 11.461 1.00 95.06 160 GLU A CA 1
ATOM 1343 C C . GLU A 1 160 ? 1.284 -5.493 10.902 1.00 95.06 160 GLU A C 1
ATOM 1345 O O . GLU A 1 160 ? 1.278 -4.521 11.658 1.00 95.06 160 GLU A O 1
ATOM 1350 N N . MET A 1 161 ? 1.413 -5.359 9.576 1.00 96.25 161 MET A N 1
ATOM 1351 C CA . MET A 1 161 ? 1.695 -4.083 8.900 1.00 96.25 161 MET A CA 1
ATOM 1352 C C . MET A 1 161 ? 0.611 -3.025 9.128 1.00 96.25 161 MET A C 1
ATOM 1354 O O . MET A 1 161 ? 0.922 -1.843 9.263 1.00 96.25 161 MET A O 1
ATOM 1358 N N . TRP A 1 162 ? -0.652 -3.433 9.270 1.00 95.56 162 TRP A N 1
ATOM 1359 C CA . TRP A 1 162 ? -1.751 -2.529 9.620 1.00 95.56 162 TRP A CA 1
ATOM 1360 C C . TRP A 1 162 ? -1.485 -1.736 10.902 1.00 95.56 162 TRP A C 1
ATOM 1362 O O . TRP A 1 162 ? -1.843 -0.562 10.981 1.00 95.56 162 TRP A O 1
ATOM 1372 N N . SER A 1 163 ? -0.808 -2.336 11.885 1.00 92.38 163 SER A N 1
ATOM 1373 C CA . SER A 1 163 ? -0.491 -1.661 13.148 1.00 92.38 163 SER A CA 1
ATOM 1374 C C . SER A 1 163 ? 0.544 -0.535 13.011 1.00 92.38 163 SER A C 1
ATOM 1376 O O . SER A 1 163 ? 0.613 0.336 13.877 1.00 92.38 163 SER A O 1
ATOM 1378 N N . TYR A 1 164 ? 1.312 -0.512 11.915 1.00 94.69 164 TYR A N 1
ATOM 1379 C CA . TYR A 1 164 ? 2.290 0.539 11.616 1.00 94.69 164 TYR A CA 1
ATOM 1380 C C . TYR A 1 164 ? 1.665 1.755 10.930 1.00 94.69 164 TYR A C 1
ATOM 1382 O O . TYR A 1 164 ? 2.304 2.808 10.850 1.00 94.69 164 TYR A O 1
ATOM 1390 N N . ILE A 1 165 ? 0.436 1.630 10.416 1.00 95.94 165 ILE A N 1
ATOM 1391 C CA . ILE A 1 165 ? -0.269 2.761 9.822 1.00 95.94 165 ILE A CA 1
ATOM 1392 C C . ILE A 1 165 ? -0.712 3.695 10.944 1.00 95.94 165 ILE A C 1
ATOM 1394 O O . ILE A 1 165 ? -1.605 3.399 11.737 1.00 95.94 165 ILE A O 1
ATOM 1398 N N . ASP A 1 166 ? -0.083 4.862 10.986 1.00 96.62 166 ASP A N 1
ATOM 1399 C CA . ASP A 1 166 ? -0.366 5.868 11.993 1.00 96.62 166 ASP A CA 1
ATOM 1400 C C . ASP A 1 166 ? -1.442 6.835 11.473 1.00 96.62 166 ASP A C 1
ATOM 1402 O O . ASP A 1 166 ? -1.170 7.813 10.775 1.00 96.62 166 ASP A O 1
ATOM 1406 N N . PHE A 1 167 ? -2.700 6.501 11.774 1.00 96.31 167 PHE A N 1
ATOM 1407 C CA . PHE A 1 167 ? -3.877 7.290 11.404 1.00 96.31 167 PHE A CA 1
ATOM 1408 C C . PHE A 1 167 ? -3.970 8.607 12.187 1.00 96.31 167 PHE A C 1
ATOM 1410 O O . PHE A 1 167 ? -3.384 8.773 13.261 1.00 96.31 167 PHE A O 1
ATOM 1417 N N . ASN A 1 168 ? -4.749 9.561 11.677 1.00 95.94 168 ASN A N 1
ATOM 1418 C CA . ASN A 1 168 ? -5.050 10.770 12.438 1.00 95.94 168 ASN A CA 1
ATOM 1419 C C . ASN A 1 168 ? -5.867 10.462 13.708 1.00 95.94 168 ASN A C 1
ATOM 1421 O O . ASN A 1 168 ? -6.433 9.378 13.877 1.00 95.94 168 ASN A O 1
ATOM 1425 N N . GLN A 1 169 ? -5.938 11.437 14.616 1.00 95.44 169 GLN A N 1
ATOM 1426 C CA . GLN A 1 169 ? -6.551 11.233 15.929 1.00 95.44 169 GLN A CA 1
ATOM 1427 C C . GLN A 1 169 ? -8.042 10.875 15.851 1.00 95.44 169 GLN A C 1
ATOM 1429 O O . GLN A 1 169 ? -8.514 10.053 16.633 1.00 95.44 169 GLN A O 1
ATOM 1434 N N . CYS A 1 170 ? -8.773 11.456 14.895 1.00 93.38 170 CYS A N 1
ATOM 1435 C CA . CYS A 1 170 ? -10.193 11.171 14.711 1.00 93.38 170 CYS A CA 1
ATOM 1436 C C . CYS A 1 170 ? -10.410 9.696 14.347 1.00 93.38 170 CYS A C 1
ATOM 1438 O O . CYS A 1 170 ? -11.143 8.989 15.038 1.00 93.38 170 CYS A O 1
ATOM 1440 N N . LEU A 1 171 ? -9.717 9.199 13.319 1.00 93.06 171 LEU A N 1
ATOM 1441 C CA . LEU A 1 171 ? -9.831 7.806 12.886 1.00 93.06 171 LEU A CA 1
ATOM 1442 C C . LEU A 1 171 ? -9.308 6.828 13.935 1.00 93.06 171 LEU A C 1
ATOM 1444 O O . LEU A 1 171 ? -9.943 5.801 14.160 1.00 93.06 171 LEU A O 1
ATOM 1448 N N . LYS A 1 172 ? -8.217 7.157 14.637 1.00 93.56 172 LYS A N 1
ATOM 1449 C CA . LYS A 1 172 ? -7.748 6.361 15.782 1.00 93.56 172 LYS A CA 1
ATOM 1450 C C . LYS A 1 172 ? -8.834 6.185 16.834 1.00 93.56 172 LYS A C 1
ATOM 1452 O O . LYS A 1 172 ? -9.057 5.065 17.287 1.00 93.56 172 LYS A O 1
ATOM 1457 N N . GLN A 1 173 ? -9.531 7.264 17.191 1.00 95.00 173 GLN A N 1
ATOM 1458 C CA . GLN A 1 173 ? -10.623 7.195 18.156 1.00 95.00 173 GLN A CA 1
ATOM 1459 C C . GLN A 1 173 ? -11.782 6.340 17.633 1.00 95.00 173 GLN A C 1
ATOM 1461 O O . GLN A 1 173 ? -12.338 5.550 18.389 1.00 95.00 173 GLN A O 1
ATOM 1466 N N . GLN A 1 174 ? -12.126 6.445 16.345 1.00 92.94 174 GLN A N 1
ATOM 1467 C CA . GLN A 1 174 ? -13.164 5.599 15.745 1.00 92.94 174 GLN A CA 1
ATOM 1468 C C . GLN A 1 174 ? -12.778 4.115 15.756 1.00 92.94 174 GLN A C 1
ATOM 1470 O O . GLN A 1 174 ? -13.596 3.282 16.137 1.00 92.94 174 GLN A O 1
ATOM 1475 N N . ILE A 1 175 ? -11.530 3.781 15.412 1.00 90.81 175 ILE A N 1
ATOM 1476 C CA . ILE A 1 175 ? -11.005 2.408 15.467 1.00 90.81 175 ILE A CA 1
ATOM 1477 C C . ILE A 1 175 ? -11.032 1.883 16.908 1.00 90.81 175 ILE A C 1
ATOM 1479 O O . ILE A 1 175 ? -11.488 0.767 17.149 1.00 90.81 175 ILE A O 1
ATOM 1483 N N . LEU A 1 176 ? -10.597 2.689 17.880 1.00 91.50 176 LEU A N 1
ATOM 1484 C CA . LEU A 1 176 ? -10.621 2.322 19.296 1.00 91.50 176 LEU A CA 1
ATOM 1485 C C . LEU A 1 176 ? -12.051 2.080 19.793 1.00 91.50 176 LEU A C 1
ATOM 1487 O O . LEU A 1 176 ? -12.315 1.050 20.409 1.00 91.50 176 LEU A O 1
ATOM 1491 N N . ASN A 1 177 ? -12.982 2.977 19.469 1.00 92.56 177 ASN A N 1
ATOM 1492 C CA . ASN A 1 177 ? -14.392 2.830 19.819 1.00 92.56 177 ASN A CA 1
ATOM 1493 C C . ASN A 1 177 ? -15.002 1.575 19.179 1.00 92.56 177 ASN A C 1
ATOM 1495 O O . ASN A 1 177 ? -15.767 0.867 19.830 1.00 92.56 177 ASN A O 1
ATOM 1499 N N . ALA A 1 178 ? -14.673 1.292 17.915 1.00 89.00 178 ALA A N 1
ATOM 1500 C CA . ALA A 1 178 ? -15.130 0.092 17.222 1.00 89.00 178 ALA A CA 1
ATOM 1501 C C . ALA A 1 178 ? -14.612 -1.179 17.911 1.00 89.00 178 ALA A C 1
ATOM 1503 O O . ALA A 1 178 ? -15.408 -2.070 18.193 1.00 89.00 178 ALA A O 1
ATOM 1504 N N . ASN A 1 179 ? -13.324 -1.219 18.267 1.00 87.38 179 ASN A N 1
ATOM 1505 C CA . ASN A 1 179 ? -12.715 -2.344 18.982 1.00 87.38 179 ASN A CA 1
ATOM 1506 C C . ASN A 1 179 ? -13.316 -2.543 20.384 1.00 87.38 179 ASN A C 1
ATOM 1508 O O . ASN A 1 179 ? -13.583 -3.667 20.802 1.00 87.38 179 ASN A O 1
ATOM 1512 N N . GLN A 1 180 ? -13.559 -1.459 21.125 1.00 90.25 180 GLN A N 1
ATOM 1513 C CA . GLN A 1 180 ? -14.207 -1.535 22.439 1.00 90.25 180 GLN A CA 1
ATOM 1514 C C . GLN A 1 180 ? -15.634 -2.070 22.329 1.00 90.25 180 GLN A C 1
ATOM 1516 O O . GLN A 1 180 ? -16.023 -2.945 23.097 1.00 90.25 180 GLN A O 1
ATOM 1521 N N . LYS A 1 181 ? -16.403 -1.582 21.348 1.00 88.62 181 LYS A N 1
ATOM 1522 C CA . LYS A 1 181 ? -17.755 -2.083 21.090 1.00 88.62 181 LYS A CA 1
ATOM 1523 C C . LYS A 1 181 ? -17.734 -3.554 20.697 1.00 88.62 181 LYS A C 1
ATOM 1525 O O . LYS A 1 181 ? -18.527 -4.306 21.245 1.00 88.62 181 LYS A O 1
ATOM 1530 N N . SER A 1 182 ? -16.824 -3.975 19.816 1.00 87.19 182 SER A N 1
ATOM 1531 C CA . SER A 1 182 ? -16.743 -5.374 19.388 1.00 87.19 182 SER A CA 1
ATOM 1532 C C . SER A 1 182 ? -16.369 -6.329 20.515 1.00 87.19 182 SER A C 1
ATOM 1534 O O . SER A 1 182 ? -16.864 -7.446 20.528 1.00 87.19 182 SER A O 1
ATOM 1536 N N . ASN A 1 183 ? -15.539 -5.902 21.470 1.00 83.81 183 ASN A N 1
ATOM 1537 C CA . ASN A 1 183 ? -15.183 -6.727 22.630 1.00 83.81 183 ASN A CA 1
ATOM 1538 C C . ASN A 1 183 ? -16.367 -6.973 23.576 1.00 83.81 183 ASN A C 1
ATOM 1540 O O . ASN A 1 183 ? -16.344 -7.939 24.331 1.00 83.81 183 ASN A O 1
ATOM 1544 N N . ASN A 1 184 ? -17.382 -6.107 23.531 1.00 85.06 184 ASN A N 1
ATOM 1545 C CA . ASN A 1 184 ? -18.615 -6.247 24.305 1.00 85.06 184 ASN A CA 1
ATOM 1546 C C . ASN A 1 184 ? -19.718 -6.986 23.530 1.00 85.06 184 ASN A C 1
ATOM 1548 O O . ASN A 1 184 ? -20.822 -7.140 24.048 1.00 85.06 184 ASN A O 1
ATOM 1552 N N . LEU A 1 185 ? -19.453 -7.393 22.285 1.00 84.94 185 LEU A N 1
ATOM 1553 C CA . LEU A 1 185 ? -20.341 -8.265 21.529 1.00 84.94 185 LEU A CA 1
ATOM 1554 C C . LEU A 1 185 ? -19.950 -9.721 21.806 1.00 84.94 185 LEU A C 1
ATOM 1556 O O . LEU A 1 185 ? -18.768 -10.067 21.792 1.00 84.94 185 LEU A O 1
ATOM 1560 N N . ASP A 1 186 ? -20.948 -10.586 21.989 1.00 83.12 186 ASP A N 1
ATOM 1561 C CA . ASP A 1 186 ? -20.759 -12.035 21.871 1.00 83.12 186 ASP A CA 1
ATOM 1562 C C . ASP A 1 186 ? -20.282 -12.405 20.455 1.00 83.12 186 ASP A C 1
ATOM 1564 O O . ASP A 1 186 ? -20.149 -11.548 19.585 1.00 83.12 186 ASP A O 1
ATOM 1568 N N . LYS A 1 187 ? -20.046 -13.694 20.175 1.00 82.50 187 LYS A N 1
ATOM 1569 C CA . LYS A 1 187 ? -19.680 -14.159 18.824 1.00 82.50 187 LYS A CA 1
ATOM 1570 C C . LYS A 1 187 ? -20.632 -13.580 17.768 1.00 82.50 187 LYS A C 1
ATOM 1572 O O . LYS A 1 187 ? -21.814 -13.910 17.748 1.00 82.50 187 LYS A O 1
ATOM 1577 N N . PHE A 1 188 ? -20.094 -12.761 16.868 1.00 81.62 188 PHE A N 1
ATOM 1578 C CA . PHE A 1 188 ? -20.861 -12.071 15.837 1.00 81.62 188 PHE A CA 1
ATOM 1579 C C . PHE A 1 188 ? -20.292 -12.335 14.442 1.00 81.62 188 PHE A C 1
ATOM 1581 O O . PHE A 1 188 ? -19.127 -12.699 14.278 1.00 81.62 188 PHE A O 1
ATOM 1588 N N . ILE A 1 189 ? -21.135 -12.139 13.427 1.00 76.06 189 ILE A N 1
ATOM 1589 C CA . ILE A 1 189 ? -20.752 -12.178 12.015 1.00 76.06 189 ILE A CA 1
ATOM 1590 C C . ILE A 1 189 ? -20.870 -10.756 11.473 1.00 76.06 189 ILE A C 1
ATOM 1592 O O . ILE A 1 189 ? -21.899 -10.106 11.643 1.00 76.06 189 ILE A O 1
ATOM 1596 N N . ILE A 1 190 ? -19.820 -10.278 10.806 1.00 76.94 190 ILE A N 1
ATOM 1597 C CA . ILE A 1 190 ? -19.871 -9.032 10.040 1.00 76.94 190 ILE A CA 1
ATOM 1598 C C . ILE A 1 190 ? -20.173 -9.392 8.593 1.00 76.94 190 ILE A C 1
ATOM 1600 O O . ILE A 1 190 ? -19.388 -10.091 7.953 1.00 76.94 190 ILE A O 1
ATOM 1604 N N . VAL A 1 191 ? -21.274 -8.866 8.064 1.00 71.06 191 VAL A N 1
ATOM 1605 C CA . VAL A 1 191 ? -21.547 -8.877 6.627 1.00 71.06 191 VAL A CA 1
ATOM 1606 C C . VAL A 1 191 ? -21.288 -7.471 6.104 1.00 71.06 191 VAL A C 1
ATOM 1608 O O . VAL A 1 191 ? -21.991 -6.528 6.460 1.00 71.06 191 VAL A O 1
ATOM 1611 N N . HIS A 1 192 ? -20.245 -7.316 5.291 1.00 72.25 192 HIS A N 1
ATOM 1612 C CA . HIS A 1 192 ? -19.978 -6.075 4.572 1.00 72.25 192 HIS A CA 1
ATOM 1613 C C . HIS A 1 192 ? -20.496 -6.233 3.146 1.00 72.25 192 HIS A C 1
ATOM 1615 O O . HIS A 1 192 ? -19.943 -7.021 2.387 1.00 72.25 192 HIS A O 1
ATOM 1621 N N . VAL A 1 193 ? -21.547 -5.489 2.805 1.00 56.34 193 VAL A N 1
ATOM 1622 C CA . VAL A 1 193 ? -22.084 -5.404 1.442 1.00 56.34 193 VAL A CA 1
ATOM 1623 C C . VAL A 1 193 ? -21.638 -4.073 0.851 1.00 56.34 193 VAL A C 1
ATOM 1625 O O . VAL A 1 193 ? -21.923 -3.021 1.430 1.00 56.34 193 VAL A O 1
ATOM 1628 N N . ARG A 1 194 ? -20.915 -4.093 -0.269 1.00 63.72 194 ARG A N 1
ATOM 1629 C CA . ARG A 1 194 ? -20.555 -2.880 -1.014 1.00 63.72 194 ARG A CA 1
ATOM 1630 C C . ARG A 1 194 ? -21.585 -2.624 -2.105 1.00 63.72 194 ARG A C 1
ATOM 1632 O O . ARG A 1 194 ? -22.197 -3.543 -2.633 1.00 63.72 194 ARG A O 1
ATOM 1639 N N . SER A 1 195 ? -21.732 -1.361 -2.500 1.00 49.66 195 SER A N 1
ATOM 1640 C CA . SER A 1 195 ? -22.701 -0.925 -3.518 1.00 49.66 195 SER A CA 1
ATOM 1641 C C . SER A 1 195 ? -22.476 -1.503 -4.927 1.00 49.66 195 SER A C 1
ATOM 1643 O O . SER A 1 195 ? -23.244 -1.177 -5.821 1.00 49.66 195 SER A O 1
ATOM 1645 N N . GLY A 1 196 ? -21.427 -2.306 -5.140 1.00 47.91 196 GLY A N 1
ATOM 1646 C CA . GLY A 1 196 ? -21.146 -3.012 -6.395 1.00 47.91 196 GLY A CA 1
ATOM 1647 C C . GLY A 1 196 ? -21.189 -4.540 -6.283 1.00 47.91 196 GLY A C 1
ATOM 1648 O O . GLY A 1 196 ? -20.798 -5.202 -7.235 1.00 47.91 196 GLY A O 1
ATOM 1649 N N . ASP A 1 197 ? -21.619 -5.092 -5.142 1.00 43.22 197 ASP A N 1
ATOM 1650 C CA . ASP A 1 197 ? -21.735 -6.544 -4.921 1.00 43.22 197 ASP A CA 1
ATOM 1651 C C . ASP A 1 197 ? -23.122 -7.100 -5.345 1.00 43.22 197 ASP A C 1
ATOM 1653 O O . ASP A 1 197 ? -23.486 -8.205 -4.940 1.00 43.22 197 ASP A O 1
ATOM 1657 N N . ILE A 1 198 ? -23.903 -6.331 -6.124 1.00 36.84 198 ILE A N 1
ATOM 1658 C CA . ILE A 1 198 ? -25.210 -6.707 -6.706 1.00 36.84 198 ILE A CA 1
ATOM 1659 C C . ILE A 1 198 ? -25.065 -6.849 -8.219 1.00 36.84 198 ILE A C 1
ATOM 1661 O O . ILE A 1 198 ? -24.508 -5.907 -8.829 1.00 36.84 198 ILE A O 1
#

Radius of gyration: 17.8 Å; chains: 1; bounding box: 49×38×48 Å

Organism: Campylobacter jejuni (NCBI:txid197)

pLDDT: mean 85.04, std 13.76, range [36.84, 98.5]